Protein AF-A0A1F8SHV2-F1 (afdb_monomer)

Mean predicted aligned error: 15.54 Å

Secondary structure (DSSP, 8-state):
-----------------------------------------------------PPPPPPPPPPPPPPPPPPPPPPPPTT---EEEB-TT---EEEEEEETT--EEEEEE-B-BSS-SS-TT-EEEEESSSSEEEEEEEE-SS-EEEEEEEEEETTEEEEEEE---PPTT-----EEEEEEEEESS---GGGEEEEEE-TT-

Nearest PDB structures (foldseek):
  6gvl-assembly1_A  TM=2.914E-01  e=2.564E+00  Homo sapiens
  3qny-assembly1_B  TM=2.782E-01  e=4.018E+00  Homo sapiens
  7k75-assembly3_I  TM=3.165E-01  e=9.326E+00  Homo sapiens

pLDDT: mean 79.74, std 19.87, range [40.06, 98.62]

Sequence (201 aa):
MDTEPNRLAPLLRDYPMHTTRTPARAGRLVVAALALVAFVAACSAADAGGPTASPAPSAPPVATPVPSPIATPSPSIPGLPDVELDVADGHDVVVVISDRNDLLTGARSGEGKDGMSVRWGDAIIRNLDANTIEVTWAGYPQDETVGLVVVPTSGGVLLRFGQSMPYPNTDAMGADRVLVLTFAEAVAADEVVAEFTTADD

Structure (mmCIF, N/CA/C/O backbone):
data_AF-A0A1F8SHV2-F1
#
_entry.id   AF-A0A1F8SHV2-F1
#
loop_
_atom_site.group_PDB
_atom_site.id
_atom_site.type_symbol
_atom_site.label_atom_id
_atom_site.label_alt_id
_atom_site.label_comp_id
_atom_site.label_asym_id
_atom_site.label_entity_id
_atom_site.label_seq_id
_atom_site.pdbx_PDB_ins_code
_atom_site.Cartn_x
_atom_site.Cartn_y
_atom_site.Cartn_z
_atom_site.occupancy
_atom_site.B_iso_or_equiv
_atom_site.auth_seq_id
_atom_site.auth_comp_id
_atom_site.auth_asym_id
_atom_s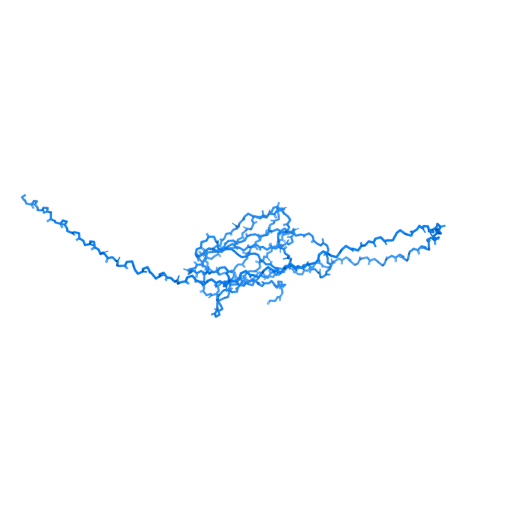ite.auth_atom_id
_atom_site.pdbx_PDB_model_num
ATOM 1 N N . MET A 1 1 ? -2.937 20.612 64.933 1.00 47.78 1 MET A N 1
ATOM 2 C CA . MET A 1 1 ? -3.718 19.591 65.648 1.00 47.78 1 MET A CA 1
ATOM 3 C C . MET A 1 1 ? -4.372 18.728 64.595 1.00 47.78 1 MET A C 1
ATOM 5 O O . MET A 1 1 ? -4.972 19.272 63.679 1.00 47.78 1 MET A O 1
ATOM 9 N N . ASP A 1 2 ? -4.113 17.432 64.731 1.00 53.00 2 ASP A N 1
ATOM 10 C CA . ASP A 1 2 ? -4.807 16.286 64.141 1.00 53.00 2 ASP A CA 1
ATOM 11 C C . ASP A 1 2 ? -4.558 15.960 62.663 1.00 53.00 2 ASP A C 1
ATOM 13 O O . ASP A 1 2 ? -5.398 16.056 61.777 1.00 53.00 2 ASP A O 1
ATOM 17 N N . THR A 1 3 ? -3.329 15.484 62.453 1.00 61.34 3 THR A N 1
ATOM 18 C CA . THR A 1 3 ? -3.031 14.238 61.733 1.00 61.34 3 THR A CA 1
ATOM 19 C C . THR A 1 3 ? -4.034 13.122 62.041 1.00 61.34 3 THR A C 1
ATOM 21 O O . THR A 1 3 ? -4.087 12.662 63.180 1.00 61.34 3 THR A O 1
ATOM 24 N N . GLU A 1 4 ? -4.687 12.580 61.012 1.00 57.69 4 GLU A N 1
ATOM 25 C CA . GLU A 1 4 ? -5.168 11.197 61.035 1.00 57.69 4 GLU A CA 1
ATOM 26 C C . GLU A 1 4 ? -4.702 10.463 59.760 1.00 57.69 4 GLU A C 1
ATOM 28 O O . GLU A 1 4 ? -5.036 10.878 58.647 1.00 57.69 4 GLU A O 1
ATOM 33 N N . PRO A 1 5 ? -3.862 9.419 59.892 1.00 68.06 5 PRO A N 1
ATOM 34 C CA . PRO A 1 5 ? -3.482 8.526 58.809 1.00 68.06 5 PRO A CA 1
ATOM 35 C C . PRO A 1 5 ? -4.409 7.300 58.770 1.00 68.06 5 PRO A C 1
ATOM 37 O O . PRO A 1 5 ? -5.148 7.038 59.712 1.00 68.06 5 PRO A O 1
ATOM 40 N N . ASN A 1 6 ? -4.199 6.454 57.755 1.00 56.03 6 ASN A N 1
ATOM 41 C CA . ASN A 1 6 ? -4.467 5.011 57.790 1.00 56.03 6 ASN A CA 1
ATOM 42 C C . ASN A 1 6 ? -5.879 4.556 57.362 1.00 56.03 6 ASN A C 1
ATOM 44 O O . ASN A 1 6 ? -6.839 4.624 58.120 1.00 56.03 6 ASN A O 1
ATOM 48 N N . ARG A 1 7 ? -5.958 3.913 56.191 1.00 60.56 7 ARG A N 1
ATOM 49 C CA . ARG A 1 7 ? -6.179 2.455 56.118 1.00 60.56 7 ARG A CA 1
ATOM 50 C C . ARG A 1 7 ? -6.029 1.952 54.685 1.00 60.56 7 ARG A C 1
ATOM 52 O O . ARG A 1 7 ? -6.906 2.105 53.843 1.00 60.56 7 ARG A O 1
ATOM 59 N N . LEU A 1 8 ? -4.898 1.294 54.457 1.00 60.09 8 LEU A N 1
ATOM 60 C CA . LEU A 1 8 ? -4.766 0.253 53.449 1.00 60.09 8 LEU A CA 1
ATOM 61 C C . LEU A 1 8 ? -5.716 -0.897 53.813 1.00 60.09 8 LEU A C 1
ATOM 63 O O . LEU A 1 8 ? -5.695 -1.374 54.948 1.00 60.09 8 LEU A O 1
ATOM 67 N N . ALA A 1 9 ? -6.490 -1.379 52.844 1.00 57.28 9 ALA A N 1
ATOM 68 C CA . ALA A 1 9 ? -6.973 -2.753 52.844 1.00 57.28 9 ALA A CA 1
ATOM 69 C C . ALA A 1 9 ? -7.005 -3.289 51.399 1.00 57.28 9 ALA A C 1
ATOM 71 O O . ALA A 1 9 ? -7.431 -2.568 50.494 1.00 57.28 9 ALA A O 1
ATOM 72 N N . PRO A 1 10 ? -6.521 -4.523 51.175 1.00 59.66 10 PRO A N 1
ATOM 73 C CA . PRO A 1 10 ? -6.299 -5.101 49.860 1.00 59.66 10 PRO A CA 1
ATOM 74 C C . PRO A 1 10 ? -7.565 -5.801 49.361 1.00 59.66 10 PRO A C 1
ATOM 76 O O . PRO A 1 10 ? -8.228 -6.509 50.114 1.00 59.66 10 PRO A O 1
ATOM 79 N N . LEU A 1 11 ? -7.863 -5.677 48.072 1.00 59.62 11 LEU A N 1
ATOM 80 C CA . LEU A 1 11 ? -8.751 -6.616 47.393 1.00 59.62 11 LEU A CA 1
ATOM 81 C C . LEU A 1 11 ? -7.977 -7.248 46.242 1.00 59.62 11 LEU A C 1
ATOM 83 O O . LEU A 1 11 ? -8.063 -6.827 45.090 1.00 59.62 11 LEU A O 1
ATOM 87 N N . LEU A 1 12 ? -7.200 -8.274 46.607 1.00 50.34 12 LEU A N 1
ATOM 88 C CA . LEU A 1 12 ? -6.881 -9.377 45.711 1.00 50.34 12 LEU A CA 1
ATOM 89 C C . LEU A 1 12 ? -8.209 -9.889 45.141 1.00 50.34 12 LEU A C 1
ATOM 91 O O . LEU A 1 12 ? -9.006 -10.503 45.849 1.00 50.34 12 LEU A O 1
ATOM 95 N N . ARG A 1 13 ? -8.461 -9.609 43.864 1.00 59.72 13 ARG A N 1
ATOM 96 C CA . ARG A 1 13 ? -9.404 -10.400 43.082 1.00 59.72 13 ARG A CA 1
ATOM 97 C C . ARG A 1 13 ? -8.643 -11.610 42.568 1.00 59.72 13 ARG A C 1
ATOM 99 O O . ARG A 1 13 ? -7.885 -11.504 41.608 1.00 59.72 13 ARG A O 1
ATOM 106 N N . ASP A 1 14 ? -8.861 -12.737 43.231 1.00 52.19 14 ASP A N 1
ATOM 107 C CA . ASP A 1 14 ? -8.624 -14.056 42.664 1.00 52.19 14 ASP A CA 1
ATOM 108 C C . ASP A 1 14 ? -9.475 -14.185 41.395 1.00 52.19 14 ASP A C 1
ATOM 110 O O . ASP A 1 14 ? -10.693 -14.363 41.454 1.00 52.19 14 ASP A O 1
ATOM 114 N N . TYR A 1 15 ? -8.842 -14.049 40.231 1.00 60.06 15 TYR A N 1
ATOM 115 C CA . TYR A 1 15 ? -9.451 -14.464 38.977 1.00 60.06 15 TYR A CA 1
ATOM 116 C C . TYR A 1 15 ? -9.229 -15.972 38.824 1.00 60.06 15 TYR A C 1
ATOM 118 O O . TYR A 1 15 ? -8.076 -16.410 38.770 1.00 60.06 15 TYR A O 1
ATOM 126 N N . PRO A 1 16 ? -10.293 -16.792 38.745 1.00 65.38 16 PRO A N 1
ATOM 127 C CA . PRO A 1 16 ? -10.142 -18.192 38.398 1.00 65.38 16 PRO A CA 1
ATOM 128 C C . PRO A 1 16 ? -9.563 -18.292 36.984 1.00 65.38 16 PRO A C 1
ATOM 130 O O . PRO A 1 16 ? -10.190 -17.910 35.997 1.00 65.38 16 PRO A O 1
ATOM 133 N N . MET A 1 17 ? -8.348 -18.832 36.897 1.00 55.69 17 MET A N 1
ATOM 134 C CA . MET A 1 17 ? -7.757 -19.342 35.665 1.00 55.69 17 MET A CA 1
ATOM 135 C C . MET A 1 17 ? -8.643 -20.475 35.136 1.00 55.69 17 MET A C 1
ATOM 137 O O . MET A 1 17 ? -8.451 -21.645 35.478 1.00 55.69 17 MET A O 1
ATOM 141 N N . HIS A 1 18 ? -9.611 -20.147 34.281 1.00 52.78 18 HIS A N 1
ATOM 142 C CA . HIS A 1 18 ? -10.239 -21.133 33.410 1.00 52.78 18 HIS A CA 1
ATOM 143 C C . HIS A 1 18 ? -9.190 -21.604 32.404 1.00 52.78 18 HIS A C 1
ATOM 145 O O . HIS A 1 18 ? -9.038 -21.078 31.307 1.00 52.78 18 HIS A O 1
ATOM 151 N N . THR A 1 19 ? -8.422 -22.607 32.823 1.00 51.91 19 THR A N 1
ATOM 152 C CA . THR A 1 19 ? -7.529 -23.350 31.943 1.00 51.91 19 THR A CA 1
ATOM 153 C C . THR A 1 19 ? -8.400 -24.280 31.111 1.00 51.91 19 THR A C 1
ATOM 155 O O . THR A 1 19 ? -8.608 -25.443 31.463 1.00 51.91 19 THR A O 1
ATOM 158 N N . THR A 1 20 ? -8.945 -23.773 30.010 1.00 57.84 20 THR A N 1
ATOM 159 C CA . THR A 1 20 ? -9.590 -24.620 29.009 1.00 57.84 20 THR A CA 1
ATOM 160 C C . THR A 1 20 ? -8.484 -25.363 28.266 1.00 57.84 20 THR A C 1
ATOM 162 O O . THR A 1 20 ? -7.961 -24.907 27.253 1.00 57.84 20 THR A O 1
ATOM 165 N N . ARG A 1 21 ? -8.058 -26.505 28.821 1.00 52.88 21 ARG A N 1
ATOM 166 C CA . ARG A 1 21 ? -7.215 -27.470 28.111 1.00 52.88 21 ARG A CA 1
ATOM 167 C C . ARG A 1 21 ? -8.052 -28.081 26.996 1.00 52.88 21 ARG A C 1
ATOM 169 O O . ARG A 1 21 ? -8.823 -29.010 27.229 1.00 52.88 21 ARG A O 1
ATOM 176 N N . THR A 1 22 ? -7.903 -27.551 25.791 1.00 60.72 22 THR A N 1
ATOM 177 C CA . THR A 1 22 ? -8.448 -28.168 24.585 1.00 60.72 22 THR A CA 1
ATOM 178 C C . THR A 1 22 ? -7.722 -29.500 24.347 1.00 60.72 22 THR A C 1
ATOM 180 O O . THR A 1 22 ? -6.489 -29.530 24.357 1.00 60.72 22 THR A O 1
ATOM 183 N N . PRO A 1 23 ? -8.447 -30.621 24.179 1.00 59.53 23 PRO A N 1
ATOM 184 C CA . PRO A 1 23 ? -7.842 -31.932 24.007 1.00 59.53 23 PRO A CA 1
ATOM 185 C C . PRO A 1 23 ? -7.069 -32.034 22.689 1.00 59.53 23 PRO A C 1
ATOM 187 O O . PRO A 1 23 ? -7.537 -31.626 21.626 1.00 59.53 23 PRO A O 1
ATOM 190 N N . ALA A 1 24 ? -5.889 -32.643 22.793 1.00 51.88 24 ALA A N 1
ATOM 191 C CA . ALA A 1 24 ? -5.019 -33.031 21.699 1.00 51.88 24 ALA A CA 1
ATOM 192 C C . ALA A 1 24 ? -5.789 -33.814 20.623 1.00 51.88 24 ALA A C 1
ATOM 194 O O . ALA A 1 24 ? -6.222 -34.947 20.843 1.00 51.88 24 ALA A O 1
ATOM 195 N N . ARG A 1 25 ? -5.913 -33.235 19.425 1.00 52.69 25 ARG A N 1
ATOM 196 C CA . ARG A 1 25 ? -6.232 -34.010 18.225 1.00 52.69 25 ARG A CA 1
ATOM 197 C C . ARG A 1 25 ? -4.956 -34.676 17.731 1.00 52.69 25 ARG A C 1
ATOM 199 O O . ARG A 1 25 ? -4.159 -34.090 17.009 1.00 52.69 25 ARG A O 1
ATOM 206 N N . ALA A 1 26 ? -4.801 -35.933 18.132 1.00 54.62 26 ALA A N 1
ATOM 207 C CA . ALA A 1 26 ? -3.982 -36.909 17.436 1.00 54.62 26 ALA A CA 1
ATOM 208 C C . ALA A 1 26 ? -4.481 -37.029 15.983 1.00 54.62 26 ALA A C 1
ATOM 210 O O . ALA A 1 26 ? -5.512 -37.642 15.710 1.00 54.62 26 ALA A O 1
ATOM 211 N N . GLY A 1 27 ? -3.766 -36.394 15.055 1.00 40.06 27 GLY A N 1
ATOM 212 C CA . GLY A 1 27 ? -4.082 -36.360 13.630 1.00 40.06 27 GLY A CA 1
ATOM 213 C C . GLY A 1 27 ? -2.920 -36.888 12.801 1.00 40.06 27 GLY A C 1
ATOM 214 O O . GLY A 1 27 ? -2.143 -36.112 12.273 1.00 40.06 27 GLY A O 1
ATOM 215 N N . ARG A 1 28 ? -2.810 -38.219 12.760 1.00 49.44 28 ARG A N 1
ATOM 216 C CA . ARG A 1 28 ? -2.223 -39.068 11.706 1.00 49.44 28 ARG A CA 1
ATOM 217 C C . ARG A 1 28 ? -1.068 -38.487 10.867 1.00 49.44 28 ARG A C 1
ATOM 219 O O . ARG A 1 28 ? -1.274 -37.751 9.911 1.00 49.44 28 ARG A O 1
ATOM 226 N N . LEU A 1 29 ? 0.123 -39.027 11.140 1.00 45.41 29 LEU A N 1
ATOM 227 C CA . LEU A 1 29 ? 1.179 -39.291 10.161 1.00 45.41 29 LEU A CA 1
ATOM 228 C C . LEU A 1 29 ? 0.582 -39.795 8.835 1.00 45.41 29 LEU A C 1
ATOM 230 O O . LEU A 1 29 ? 0.008 -40.884 8.789 1.00 45.41 29 LEU A O 1
ATOM 234 N N . VAL A 1 30 ? 0.778 -39.038 7.758 1.00 42.50 30 VAL A N 1
ATOM 235 C CA . VAL A 1 30 ? 0.748 -39.565 6.391 1.00 42.50 30 VAL A CA 1
ATOM 236 C C . VAL A 1 30 ? 2.165 -39.437 5.851 1.00 42.50 30 VAL A C 1
ATOM 238 O O . VAL A 1 30 ? 2.593 -38.386 5.390 1.00 42.50 30 VAL A O 1
ATOM 241 N N . VAL A 1 31 ? 2.913 -40.532 5.976 1.00 45.88 31 VAL A N 1
ATOM 242 C CA . VAL A 1 31 ? 4.157 -40.760 5.242 1.00 45.88 31 VAL A CA 1
ATOM 243 C C . VAL A 1 31 ? 3.750 -41.079 3.806 1.00 45.88 31 VAL A C 1
ATOM 245 O O . VAL A 1 31 ? 3.330 -42.197 3.521 1.00 45.88 31 VAL A O 1
ATOM 248 N N . ALA A 1 32 ? 3.833 -40.104 2.906 1.00 44.94 32 ALA A N 1
ATOM 249 C CA . ALA A 1 32 ? 3.736 -40.353 1.473 1.00 44.94 32 ALA A CA 1
ATOM 250 C C . ALA A 1 32 ? 5.152 -40.365 0.891 1.00 44.94 32 ALA A C 1
ATOM 252 O O . ALA A 1 32 ? 5.701 -39.342 0.491 1.00 44.94 32 ALA A O 1
ATOM 253 N N . ALA A 1 33 ? 5.756 -41.552 0.900 1.00 48.47 33 ALA A N 1
ATOM 254 C CA . ALA A 1 33 ? 6.923 -41.860 0.094 1.00 48.47 33 ALA A CA 1
ATOM 255 C C . ALA A 1 33 ? 6.487 -41.913 -1.378 1.00 48.47 33 ALA A C 1
ATOM 257 O O . ALA A 1 33 ? 5.700 -42.787 -1.743 1.00 48.47 33 ALA A O 1
ATOM 258 N N . LEU A 1 34 ? 6.991 -41.010 -2.224 1.00 41.62 34 LEU A N 1
ATOM 259 C CA . LEU A 1 34 ? 6.834 -41.129 -3.673 1.00 41.62 34 LEU A CA 1
ATOM 260 C C . LEU A 1 34 ? 8.200 -41.114 -4.371 1.00 41.62 34 LEU A C 1
ATOM 262 O O . LEU A 1 34 ? 8.855 -40.089 -4.511 1.00 41.62 34 LEU A O 1
ATOM 266 N N . ALA A 1 35 ? 8.599 -42.334 -4.726 1.00 46.91 35 ALA A N 1
ATOM 267 C CA . ALA A 1 35 ? 9.432 -42.784 -5.836 1.00 46.91 35 ALA A CA 1
ATOM 268 C C . ALA A 1 35 ? 10.387 -41.781 -6.518 1.00 46.91 35 ALA A C 1
ATOM 270 O O . ALA A 1 35 ? 10.023 -41.013 -7.405 1.00 46.91 35 ALA A O 1
ATOM 271 N N . LEU A 1 36 ? 11.664 -41.973 -6.195 1.00 44.78 36 LEU A N 1
ATOM 272 C CA . LEU A 1 36 ? 12.835 -41.709 -7.023 1.00 44.78 36 LEU A CA 1
ATOM 273 C C . LEU A 1 36 ? 12.703 -42.442 -8.378 1.00 44.78 36 LEU A C 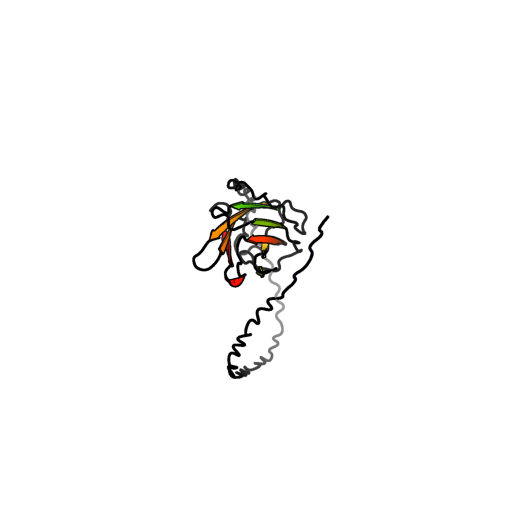1
ATOM 275 O O . LEU A 1 36 ? 12.829 -43.666 -8.427 1.00 44.78 36 LEU A O 1
ATOM 279 N N . VAL A 1 37 ? 12.476 -41.722 -9.479 1.00 50.25 37 VAL A N 1
ATOM 280 C CA . VAL A 1 37 ? 12.636 -42.271 -10.837 1.00 50.25 37 VAL A CA 1
ATOM 281 C C . VAL A 1 37 ? 13.984 -41.812 -11.379 1.00 50.25 37 VAL A C 1
ATOM 283 O O . VAL A 1 37 ? 14.157 -40.675 -11.806 1.00 50.25 37 VAL A O 1
ATOM 286 N N . ALA A 1 38 ? 14.951 -42.726 -11.330 1.00 51.25 38 ALA A N 1
ATOM 287 C CA . ALA A 1 38 ? 16.207 -42.626 -12.051 1.00 51.25 38 ALA A CA 1
ATOM 288 C C . ALA A 1 38 ? 15.940 -42.852 -13.546 1.00 51.25 38 ALA A C 1
ATOM 290 O O . ALA A 1 38 ? 15.579 -43.961 -13.942 1.00 51.25 38 ALA A O 1
ATOM 291 N N . PHE A 1 39 ? 16.122 -41.821 -14.376 1.00 49.31 39 PHE A N 1
ATOM 292 C CA . PHE A 1 39 ? 16.180 -41.995 -15.826 1.00 49.31 39 PHE A CA 1
ATOM 293 C C . PHE A 1 39 ? 17.638 -41.974 -16.282 1.00 49.31 39 PHE A C 1
ATOM 295 O O . PHE A 1 39 ? 18.360 -40.989 -16.139 1.00 49.31 39 PHE A O 1
ATOM 302 N N . VAL A 1 40 ? 18.060 -43.137 -16.765 1.00 51.22 40 VAL A N 1
ATOM 303 C CA . VAL A 1 40 ? 19.398 -43.485 -17.231 1.00 51.22 40 VAL A CA 1
ATOM 304 C C . VAL A 1 40 ? 19.528 -43.155 -18.722 1.00 51.22 40 VAL A C 1
ATOM 306 O O . VAL A 1 40 ? 18.674 -43.534 -19.512 1.00 51.22 40 VAL A O 1
ATOM 309 N N . ALA A 1 41 ? 20.632 -42.476 -19.047 1.00 51.50 41 ALA A N 1
ATOM 310 C CA . ALA A 1 41 ? 21.464 -42.513 -20.259 1.00 51.50 41 ALA A CA 1
ATOM 311 C C . ALA A 1 41 ? 20.841 -42.604 -21.671 1.00 51.50 41 ALA A C 1
ATOM 313 O O . ALA A 1 41 ? 20.218 -43.595 -22.032 1.00 51.50 41 ALA A O 1
ATOM 314 N N . ALA A 1 42 ? 21.283 -41.692 -22.547 1.00 49.72 42 ALA A N 1
ATOM 315 C CA . ALA A 1 42 ? 21.798 -42.055 -23.872 1.00 49.72 42 ALA A CA 1
ATOM 316 C C . ALA A 1 42 ? 22.733 -40.958 -24.414 1.00 49.72 42 ALA A C 1
ATOM 318 O O . ALA A 1 42 ? 22.301 -39.866 -24.775 1.00 49.72 42 ALA A O 1
ATOM 319 N N . CYS A 1 43 ? 24.028 -41.268 -24.490 1.00 48.69 43 CYS A N 1
ATOM 320 C CA . CYS A 1 43 ? 24.968 -40.574 -25.362 1.00 48.69 43 CYS A CA 1
ATOM 321 C C . CYS A 1 43 ? 24.567 -40.809 -26.824 1.00 48.69 43 CYS A C 1
ATOM 323 O O . CYS A 1 43 ? 24.369 -41.953 -27.225 1.00 48.69 43 CYS A O 1
ATOM 325 N N . SER A 1 44 ? 24.523 -39.747 -27.625 1.00 53.62 44 SER A N 1
ATOM 326 C CA . SER A 1 44 ? 24.631 -39.833 -29.084 1.00 53.62 44 SER A CA 1
ATOM 327 C C . SER A 1 44 ? 25.687 -38.833 -29.528 1.00 53.62 44 SER A C 1
ATOM 329 O O . SER A 1 44 ? 25.596 -37.645 -29.228 1.00 53.62 44 SER A O 1
AT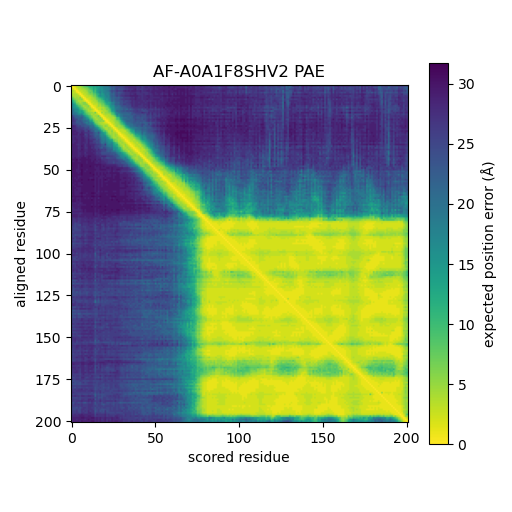OM 331 N N . ALA A 1 45 ? 26.725 -39.356 -30.166 1.00 53.91 45 ALA A N 1
ATOM 332 C CA . ALA A 1 45 ? 27.830 -38.612 -30.735 1.00 53.91 45 ALA A CA 1
ATOM 333 C C . ALA A 1 45 ? 27.479 -38.068 -32.128 1.00 53.91 45 ALA A C 1
ATOM 335 O O . ALA A 1 45 ? 26.721 -38.698 -32.856 1.00 53.91 45 ALA A O 1
ATOM 336 N N . ALA A 1 46 ? 28.157 -36.968 -32.468 1.00 51.81 46 ALA A N 1
ATOM 337 C CA . ALA A 1 46 ? 28.533 -36.498 -33.803 1.00 51.81 46 ALA A CA 1
ATOM 338 C C . ALA A 1 46 ? 27.423 -36.147 -34.812 1.00 51.81 46 ALA A C 1
ATOM 340 O O . ALA A 1 46 ? 26.772 -37.021 -35.366 1.00 51.81 46 ALA A O 1
ATOM 341 N N . ASP A 1 47 ? 27.388 -34.870 -35.207 1.00 46.47 47 ASP A N 1
ATOM 342 C CA . ASP A 1 47 ? 27.567 -34.547 -36.625 1.00 46.47 47 ASP A CA 1
ATOM 343 C C . ASP A 1 47 ? 28.219 -33.165 -36.798 1.00 46.47 47 ASP A C 1
ATOM 345 O O . ASP A 1 47 ? 27.796 -32.166 -36.213 1.00 46.47 47 ASP A O 1
ATOM 349 N N . ALA A 1 48 ? 29.309 -33.131 -37.564 1.00 54.91 48 ALA A N 1
ATOM 350 C CA . ALA A 1 48 ? 30.096 -31.944 -37.875 1.00 54.91 48 ALA A CA 1
ATOM 351 C C . ALA A 1 48 ? 29.674 -31.429 -39.256 1.00 54.91 48 ALA A C 1
ATOM 353 O O . ALA A 1 48 ? 30.357 -31.644 -40.254 1.00 54.91 48 ALA A O 1
ATOM 354 N N . GLY A 1 49 ? 28.527 -30.756 -39.311 1.00 51.34 49 GLY A N 1
ATOM 355 C CA . GLY A 1 49 ? 28.040 -30.058 -40.498 1.00 51.34 49 GLY A CA 1
ATOM 356 C C . GLY A 1 49 ? 27.791 -28.598 -40.156 1.00 51.34 49 GLY A C 1
ATOM 357 O O . GLY A 1 49 ? 26.719 -28.259 -39.670 1.00 51.34 49 GLY A O 1
ATOM 358 N N . GLY A 1 50 ? 28.793 -27.740 -40.355 1.00 60.25 50 GLY A N 1
ATOM 359 C CA . GLY A 1 50 ? 28.670 -26.305 -40.105 1.00 60.25 50 GLY A CA 1
ATOM 360 C C . GLY A 1 50 ? 27.691 -25.659 -41.092 1.00 60.25 50 GLY A C 1
ATOM 361 O O . GLY A 1 50 ? 27.991 -25.639 -42.288 1.00 60.25 50 GLY A O 1
ATOM 362 N N . PRO A 1 51 ? 26.543 -25.116 -40.644 1.00 62.34 51 PRO A N 1
ATOM 363 C CA . PRO A 1 51 ? 25.668 -24.358 -41.522 1.00 62.34 51 PRO A CA 1
ATOM 364 C C . PRO A 1 51 ? 26.346 -23.032 -41.876 1.00 62.34 51 PRO A C 1
ATOM 366 O O . PRO A 1 51 ? 26.753 -22.264 -41.004 1.00 62.34 51 PRO A O 1
ATOM 369 N N . THR A 1 52 ? 26.476 -22.751 -43.171 1.00 59.81 52 THR A N 1
ATOM 370 C CA . THR A 1 52 ? 26.834 -21.418 -43.659 1.00 59.81 52 THR A CA 1
ATOM 371 C C . THR A 1 52 ? 25.719 -20.467 -43.231 1.00 59.81 52 THR A C 1
ATOM 373 O O . THR A 1 52 ? 24.605 -20.545 -43.746 1.00 59.81 52 THR A O 1
ATOM 376 N N . ALA A 1 53 ? 25.991 -19.631 -42.227 1.00 57.25 53 ALA A N 1
ATOM 377 C CA . ALA A 1 53 ? 25.019 -18.696 -41.684 1.00 57.25 53 ALA A CA 1
ATOM 378 C C . ALA A 1 53 ? 24.573 -17.726 -42.787 1.00 57.25 53 ALA A C 1
ATOM 380 O O . ALA A 1 53 ? 25.335 -16.864 -43.225 1.00 57.25 53 ALA A O 1
ATOM 381 N N . SER A 1 54 ? 23.332 -17.887 -43.248 1.00 72.88 54 SER A N 1
ATOM 382 C CA . SER A 1 54 ? 22.642 -16.853 -44.012 1.00 72.88 54 SER A CA 1
ATOM 383 C C . SER A 1 54 ? 22.582 -15.595 -43.139 1.00 72.88 54 SER A C 1
ATOM 385 O O . SER A 1 54 ? 22.245 -15.722 -41.957 1.00 72.88 54 SER A O 1
ATOM 387 N N . PRO A 1 55 ? 22.902 -14.397 -43.662 1.00 70.69 55 PRO A N 1
ATOM 388 C CA . PRO A 1 55 ? 22.827 -13.170 -42.881 1.00 70.69 55 PRO A CA 1
ATOM 389 C C . PRO A 1 55 ? 21.416 -13.028 -42.305 1.00 70.69 55 PRO A C 1
ATOM 391 O O . PRO A 1 55 ? 20.425 -13.094 -43.036 1.00 70.69 55 PRO A O 1
ATOM 394 N N . ALA A 1 56 ? 21.340 -12.900 -40.980 1.00 77.25 56 ALA A N 1
ATOM 395 C CA . ALA A 1 56 ? 20.084 -12.680 -40.286 1.00 77.25 56 ALA A CA 1
ATOM 396 C C . ALA A 1 56 ? 19.465 -11.360 -40.785 1.00 77.25 56 ALA A C 1
ATOM 398 O O . ALA A 1 56 ? 20.197 -10.376 -40.942 1.00 77.25 56 ALA A O 1
ATOM 399 N N . PRO A 1 57 ? 18.147 -11.317 -41.055 1.00 78.25 57 PRO A N 1
ATOM 400 C CA . PRO A 1 57 ? 17.455 -10.081 -41.394 1.00 78.25 57 PRO A CA 1
ATOM 401 C C . PRO A 1 57 ? 17.764 -9.002 -40.356 1.00 78.25 57 PRO A C 1
ATOM 403 O O . PRO A 1 57 ? 17.703 -9.259 -39.154 1.00 78.25 57 PRO A O 1
ATOM 406 N N . SER A 1 58 ? 18.116 -7.804 -40.826 1.00 80.44 58 SER A N 1
ATOM 407 C CA . SER A 1 58 ? 18.342 -6.650 -39.958 1.00 80.44 58 SER A CA 1
ATOM 408 C C . SER A 1 58 ? 17.079 -6.410 -39.132 1.00 80.44 58 SER A C 1
ATOM 410 O O . SER A 1 58 ? 15.994 -6.247 -39.694 1.00 80.44 58 SER A O 1
ATOM 412 N N . ALA A 1 59 ? 17.214 -6.475 -37.805 1.00 77.81 59 ALA A N 1
ATOM 413 C CA . ALA A 1 59 ? 16.097 -6.257 -36.903 1.00 77.81 59 ALA A CA 1
ATOM 414 C C . ALA A 1 59 ? 15.517 -4.852 -37.148 1.00 77.81 59 ALA A C 1
ATOM 416 O O . ALA A 1 59 ? 16.286 -3.900 -37.319 1.00 77.81 59 ALA A O 1
ATOM 417 N N . PRO A 1 60 ? 14.182 -4.706 -37.194 1.00 83.69 60 PRO A N 1
ATOM 418 C CA . PRO A 1 60 ? 13.561 -3.398 -37.312 1.00 83.69 60 PRO A CA 1
ATOM 419 C C . PRO A 1 60 ? 14.002 -2.499 -36.145 1.00 83.69 60 PRO A C 1
ATOM 421 O O . PRO A 1 60 ? 14.273 -3.004 -35.052 1.00 83.69 60 PRO A O 1
ATOM 424 N N . PRO A 1 61 ? 14.092 -1.175 -36.364 1.00 81.94 61 PRO A N 1
ATOM 425 C CA . PRO A 1 61 ? 14.499 -0.240 -35.326 1.00 81.94 61 PRO A CA 1
ATOM 426 C C . PRO A 1 61 ? 13.589 -0.388 -34.107 1.00 81.94 61 PRO A C 1
ATOM 428 O O . PRO A 1 61 ? 12.363 -0.343 -34.223 1.00 81.94 61 PRO A O 1
ATOM 431 N N . VAL A 1 62 ? 14.209 -0.582 -32.942 1.00 81.94 62 VAL A N 1
ATOM 432 C CA . VAL A 1 62 ? 13.513 -0.605 -31.656 1.00 81.94 62 VAL A CA 1
ATOM 433 C C . VAL A 1 62 ? 12.865 0.762 -31.471 1.00 81.94 62 VAL A C 1
ATOM 435 O O . VAL A 1 62 ? 13.549 1.787 -31.513 1.00 81.94 62 VAL A O 1
ATOM 438 N N . ALA A 1 63 ? 11.540 0.782 -31.329 1.00 78.38 63 ALA A N 1
ATOM 439 C CA . ALA A 1 63 ? 10.818 2.013 -31.061 1.00 78.38 63 ALA A CA 1
ATOM 440 C C . ALA A 1 63 ? 11.316 2.601 -29.738 1.00 78.38 63 ALA A C 1
ATOM 442 O O . ALA A 1 63 ? 11.398 1.900 -28.730 1.00 78.38 63 ALA A O 1
ATOM 443 N N . THR A 1 64 ? 11.664 3.885 -29.752 1.00 77.50 64 THR A N 1
ATOM 444 C CA . THR A 1 64 ? 11.999 4.616 -28.531 1.00 77.50 64 THR A CA 1
ATOM 445 C C . THR A 1 64 ? 10.778 4.570 -27.608 1.00 77.50 64 THR A C 1
ATOM 447 O O . THR A 1 64 ? 9.689 4.930 -28.066 1.00 77.50 64 THR A O 1
ATOM 450 N N .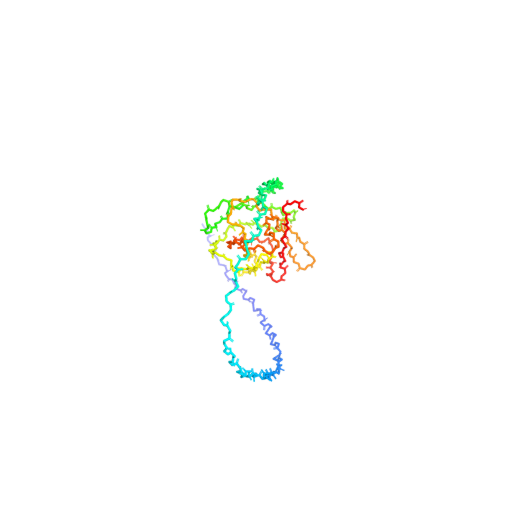 PRO A 1 65 ? 10.910 4.098 -26.354 1.00 59.50 65 PRO A N 1
ATOM 451 C CA . PRO A 1 65 ? 9.778 4.037 -25.445 1.00 59.50 65 PRO A CA 1
ATOM 452 C C . PRO A 1 65 ? 9.236 5.450 -25.236 1.00 59.50 65 PRO A C 1
ATOM 454 O O . PRO A 1 65 ? 9.984 6.387 -24.952 1.00 59.50 65 PRO A O 1
ATOM 457 N N . VAL A 1 66 ? 7.929 5.605 -25.427 1.00 79.69 66 VAL A N 1
ATOM 458 C CA . VAL A 1 66 ? 7.225 6.828 -25.047 1.00 79.69 66 VAL A CA 1
ATOM 459 C C . VAL A 1 66 ? 7.175 6.838 -23.517 1.00 79.69 66 VAL A C 1
ATOM 461 O O . VAL A 1 66 ? 6.769 5.824 -22.947 1.00 79.69 66 VAL A O 1
ATOM 464 N N . PRO A 1 67 ? 7.604 7.918 -22.840 1.00 55.69 67 PRO A N 1
ATOM 465 C CA . PRO A 1 67 ? 7.490 8.002 -21.391 1.00 55.69 67 PRO A CA 1
ATOM 466 C C . PRO A 1 67 ? 6.018 7.871 -20.995 1.00 55.69 67 PRO A C 1
ATOM 468 O O . PRO A 1 67 ? 5.164 8.584 -21.531 1.00 55.69 67 PRO A O 1
ATOM 471 N N . SER A 1 68 ? 5.724 6.941 -20.086 1.00 68.75 68 SER A N 1
ATOM 472 C CA . SER A 1 68 ? 4.392 6.820 -19.500 1.00 68.75 68 SER A CA 1
ATOM 473 C C . SER A 1 68 ? 4.030 8.117 -18.771 1.00 68.75 68 SER A C 1
ATOM 475 O O . SER A 1 68 ? 4.914 8.762 -18.197 1.00 68.75 68 SER A O 1
ATOM 477 N N . PRO A 1 69 ? 2.755 8.539 -18.807 1.00 49.72 69 PRO A N 1
ATOM 478 C CA . PRO A 1 69 ? 2.313 9.699 -18.049 1.00 49.72 69 PRO A CA 1
ATOM 479 C C . PRO A 1 69 ? 2.603 9.487 -16.557 1.00 49.72 69 PRO A C 1
ATOM 481 O O . PRO A 1 69 ? 2.345 8.420 -16.009 1.00 49.72 69 PRO A O 1
ATOM 484 N N . ILE A 1 70 ? 3.152 10.512 -15.906 1.00 57.75 70 ILE A N 1
ATOM 485 C CA . ILE A 1 70 ? 3.304 10.535 -14.449 1.00 57.75 70 ILE A CA 1
ATOM 486 C C . ILE A 1 70 ? 1.896 10.680 -13.866 1.00 57.75 70 ILE A C 1
ATOM 488 O O . ILE A 1 70 ? 1.210 11.666 -14.154 1.00 57.75 70 ILE A O 1
ATOM 492 N N . ALA A 1 71 ? 1.457 9.695 -13.080 1.00 43.72 71 ALA A N 1
ATOM 493 C CA . ALA A 1 71 ? 0.161 9.745 -12.417 1.00 43.72 71 ALA A CA 1
ATOM 494 C C . ALA A 1 71 ? 0.081 10.982 -11.513 1.00 43.72 71 ALA A C 1
ATOM 496 O O . ALA A 1 71 ? 1.015 11.314 -10.782 1.00 43.72 71 ALA A O 1
ATOM 497 N N . THR A 1 72 ? -1.045 11.692 -11.578 1.00 48.22 72 THR A N 1
ATOM 498 C CA . THR A 1 72 ? -1.302 12.807 -10.662 1.00 48.22 72 THR A CA 1
ATOM 499 C C . THR A 1 72 ? -1.673 12.215 -9.301 1.00 48.22 72 THR A C 1
ATOM 501 O O . THR A 1 72 ? -2.638 11.451 -9.248 1.00 48.22 72 THR A O 1
ATOM 504 N N . PRO A 1 73 ? -0.952 12.529 -8.209 1.00 49.53 73 PRO A N 1
ATOM 505 C CA . PRO A 1 73 ? -1.227 11.932 -6.910 1.00 49.53 73 PRO A CA 1
ATOM 506 C C . PRO A 1 73 ? -2.654 12.256 -6.456 1.00 49.53 73 PRO A C 1
ATOM 508 O O . PRO A 1 73 ? -3.122 13.395 -6.555 1.00 49.53 73 PRO A O 1
ATOM 511 N N . SER A 1 74 ? -3.354 11.237 -5.956 1.00 50.12 74 SER A N 1
ATOM 512 C CA . SER A 1 74 ? -4.628 11.417 -5.261 1.00 50.12 74 SER A CA 1
ATOM 513 C C . SER A 1 74 ? -4.394 12.274 -4.007 1.00 50.12 74 SER A C 1
ATOM 515 O O . SER A 1 74 ? -3.359 12.113 -3.364 1.00 50.12 74 SER A O 1
ATOM 517 N N . PRO A 1 75 ? -5.312 13.184 -3.630 1.00 48.62 75 PRO A N 1
ATOM 518 C CA . PRO A 1 75 ? -5.111 14.065 -2.480 1.00 48.62 75 PRO A CA 1
ATOM 519 C C . PRO A 1 75 ? -4.854 13.273 -1.188 1.00 48.62 75 PRO A C 1
ATOM 521 O O . PRO A 1 75 ? -5.662 12.410 -0.826 1.00 48.62 75 PRO A O 1
ATOM 524 N N . SER A 1 76 ? -3.753 13.595 -0.499 1.00 55.28 76 SER A N 1
ATOM 525 C CA . SER A 1 76 ? -3.398 13.055 0.818 1.00 55.28 76 SER A CA 1
ATOM 526 C C . SER A 1 76 ? -4.481 13.394 1.849 1.00 55.28 76 SER A C 1
ATOM 528 O O . SER A 1 76 ? -5.102 14.463 1.803 1.00 55.28 76 SER A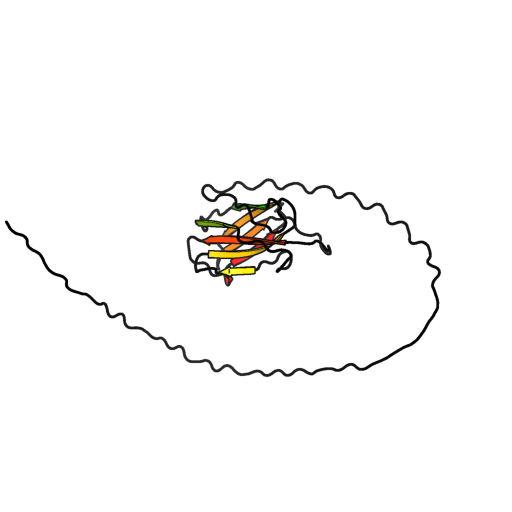 O 1
ATOM 530 N N . ILE A 1 77 ? -4.727 12.484 2.790 1.00 56.22 77 ILE A N 1
ATOM 531 C CA . ILE A 1 77 ? -5.707 12.705 3.859 1.00 56.22 77 ILE A CA 1
ATOM 532 C C . ILE A 1 77 ? -5.104 13.595 4.951 1.00 56.22 77 ILE A C 1
ATOM 534 O O . ILE A 1 77 ? -3.946 13.402 5.324 1.00 56.22 77 ILE A O 1
ATOM 538 N N . PRO A 1 78 ? -5.861 14.563 5.505 1.00 63.06 78 PRO A N 1
ATOM 539 C CA . PRO A 1 78 ? -5.375 15.390 6.600 1.00 63.06 78 PRO A CA 1
ATOM 540 C C . PRO A 1 78 ? -4.982 14.534 7.813 1.00 63.06 78 PRO A C 1
ATOM 542 O O . PRO A 1 78 ? -5.843 13.948 8.459 1.00 63.06 78 PRO A O 1
ATOM 545 N N . GLY A 1 79 ? -3.692 14.500 8.150 1.00 71.50 79 GLY A N 1
ATOM 546 C CA . GLY A 1 79 ? -3.190 13.900 9.394 1.00 71.50 79 GLY A CA 1
ATOM 547 C C . GLY A 1 79 ? -2.161 12.785 9.219 1.00 71.50 79 GLY A C 1
ATOM 548 O O . GLY A 1 79 ? -1.386 12.559 10.146 1.00 71.50 79 GLY A O 1
ATOM 549 N N . LEU A 1 80 ? -2.083 12.155 8.045 1.00 82.56 80 LEU A N 1
ATOM 550 C CA . LEU A 1 80 ? -1.021 11.203 7.709 1.00 82.56 80 LEU A CA 1
ATOM 551 C C . LEU A 1 80 ? -0.066 11.852 6.698 1.00 82.56 80 LEU A C 1
ATOM 553 O O . LEU A 1 80 ? -0.523 12.265 5.632 1.00 82.56 80 LEU A O 1
ATOM 557 N N . PRO A 1 81 ? 1.230 12.001 7.027 1.00 87.12 81 PRO A N 1
ATOM 558 C CA . PRO A 1 81 ? 2.204 12.490 6.064 1.00 87.12 81 PRO A CA 1
ATOM 559 C C . PRO A 1 81 ? 2.445 11.443 4.973 1.00 87.12 81 PRO A C 1
ATOM 561 O O . PRO A 1 81 ? 2.325 10.240 5.218 1.00 87.12 81 PRO A O 1
ATOM 564 N N . ASP A 1 82 ? 2.833 11.912 3.790 1.00 95.00 82 ASP A N 1
ATOM 565 C CA . ASP A 1 82 ? 3.398 11.044 2.761 1.00 95.00 82 ASP A CA 1
ATOM 566 C C . ASP A 1 82 ? 4.670 10.370 3.313 1.00 95.00 82 ASP A C 1
ATOM 568 O O . ASP A 1 82 ? 5.394 10.950 4.132 1.00 95.00 82 ASP A O 1
ATOM 572 N N . VAL A 1 83 ? 4.927 9.128 2.900 1.00 96.50 83 VAL A N 1
ATOM 573 C CA . VAL A 1 83 ? 6.029 8.318 3.439 1.00 96.50 83 VAL A CA 1
ATOM 574 C C . VAL A 1 83 ? 7.134 8.193 2.402 1.00 96.50 83 VAL A C 1
ATOM 576 O O . VAL A 1 83 ? 6.975 7.477 1.419 1.00 96.50 83 VAL A O 1
ATOM 579 N N . GLU A 1 84 ? 8.262 8.851 2.647 1.00 97.38 84 GLU A N 1
ATOM 580 C CA . GLU A 1 84 ? 9.511 8.606 1.919 1.00 97.38 84 GLU A CA 1
ATOM 581 C C . GLU A 1 84 ? 10.056 7.225 2.314 1.00 97.38 84 GLU A C 1
ATOM 583 O O . GLU A 1 84 ? 10.205 6.929 3.507 1.00 97.38 84 GLU A O 1
ATOM 588 N N . LEU A 1 85 ? 10.276 6.358 1.325 1.00 97.56 85 LEU A N 1
ATOM 589 C CA . LEU A 1 85 ? 10.779 5.005 1.526 1.00 97.56 85 LEU A CA 1
ATOM 590 C C . LEU A 1 85 ? 12.306 4.975 1.480 1.00 97.56 85 LEU A C 1
ATOM 592 O O . LEU A 1 85 ? 12.931 5.513 0.574 1.00 97.56 85 LEU A O 1
ATOM 596 N N . ASP A 1 86 ? 12.892 4.255 2.429 1.00 96.88 86 ASP A N 1
ATOM 597 C CA . ASP A 1 86 ? 14.296 3.863 2.418 1.00 96.88 86 ASP A CA 1
ATOM 598 C C . ASP A 1 86 ? 14.470 2.678 1.460 1.00 96.88 86 ASP A C 1
ATOM 600 O O . ASP A 1 86 ? 14.129 1.535 1.784 1.00 96.88 86 ASP A O 1
ATOM 604 N N . VAL A 1 87 ? 14.932 2.972 0.246 1.00 95.94 87 VAL A N 1
ATOM 605 C CA . VAL A 1 87 ? 15.178 1.992 -0.816 1.00 95.94 87 VAL A CA 1
ATOM 606 C C . VAL A 1 87 ? 16.678 1.819 -1.049 1.00 95.94 87 VAL A C 1
ATOM 608 O O . VAL A 1 87 ? 17.450 2.776 -1.073 1.00 95.94 87 VAL A O 1
ATOM 611 N N . ALA A 1 88 ? 17.108 0.569 -1.233 1.00 92.56 88 ALA A N 1
ATOM 612 C CA . ALA A 1 88 ? 18.528 0.212 -1.276 1.00 92.56 88 ALA A CA 1
ATOM 613 C C . ALA A 1 88 ? 19.290 0.795 -2.484 1.00 92.56 88 ALA A C 1
ATOM 615 O O . ALA A 1 88 ? 20.516 0.906 -2.454 1.00 92.56 88 ALA A O 1
ATOM 616 N N . ASP A 1 89 ? 18.575 1.151 -3.547 1.00 90.44 89 ASP A N 1
ATOM 617 C CA . ASP A 1 89 ? 19.114 1.675 -4.803 1.00 90.44 89 ASP A CA 1
ATOM 618 C C . ASP A 1 89 ? 19.240 3.211 -4.827 1.00 90.44 89 ASP A C 1
ATOM 620 O O . ASP A 1 89 ? 19.812 3.763 -5.770 1.00 90.44 89 ASP A O 1
ATOM 624 N N . GLY A 1 90 ? 18.794 3.896 -3.767 1.00 91.56 90 GLY A N 1
ATOM 625 C CA . GLY A 1 90 ? 18.950 5.341 -3.590 1.00 91.56 90 GLY A CA 1
ATOM 626 C C . GLY A 1 90 ? 17.977 6.200 -4.400 1.00 91.56 90 GLY A C 1
ATOM 627 O O . GLY A 1 90 ? 18.231 7.395 -4.557 1.00 91.56 90 GLY A O 1
ATOM 628 N N . HIS A 1 91 ? 16.902 5.608 -4.923 1.00 95.44 91 HIS A N 1
ATOM 629 C CA . HIS A 1 91 ? 15.831 6.335 -5.602 1.00 95.44 91 HIS A CA 1
ATOM 630 C C . HIS A 1 91 ? 14.889 7.052 -4.631 1.00 95.44 91 HIS A C 1
ATOM 632 O O . HIS A 1 91 ? 14.703 6.621 -3.495 1.00 95.44 91 HIS A O 1
ATOM 638 N N . ASP A 1 92 ? 14.267 8.140 -5.090 1.00 97.00 92 ASP A N 1
ATOM 639 C CA . ASP A 1 92 ? 13.254 8.855 -4.306 1.00 97.00 92 ASP A CA 1
ATOM 640 C C . ASP A 1 92 ? 11.881 8.206 -4.525 1.00 97.00 92 ASP A C 1
ATOM 642 O O . ASP A 1 92 ? 11.230 8.402 -5.558 1.00 97.00 92 ASP A O 1
ATOM 646 N N . VAL A 1 93 ? 11.462 7.372 -3.572 1.00 96.94 93 VAL A N 1
ATOM 647 C CA . VAL A 1 93 ? 10.169 6.685 -3.620 1.00 96.94 93 VAL A CA 1
ATOM 648 C C . VAL A 1 93 ? 9.281 7.183 -2.493 1.00 96.94 93 VAL A C 1
ATOM 650 O O . VAL A 1 93 ? 9.577 6.985 -1.317 1.00 96.94 93 VAL A O 1
ATOM 653 N N . VAL A 1 94 ? 8.139 7.764 -2.853 1.00 97.06 94 VAL A N 1
ATOM 654 C CA . VAL A 1 94 ? 7.181 8.332 -1.897 1.00 97.06 94 VAL A CA 1
ATOM 655 C C . VAL A 1 94 ? 5.855 7.586 -1.972 1.00 97.06 94 VAL A C 1
ATOM 657 O O . VAL A 1 94 ? 5.303 7.397 -3.055 1.00 97.06 94 VAL A O 1
ATOM 660 N N . VAL A 1 95 ? 5.302 7.192 -0.823 1.00 96.56 95 VAL A N 1
ATOM 661 C CA . VAL A 1 95 ? 3.958 6.608 -0.718 1.00 96.56 95 VAL A CA 1
ATOM 662 C C . VAL A 1 95 ? 2.957 7.668 -0.277 1.00 96.56 95 VAL A C 1
ATOM 664 O O . VAL A 1 95 ? 3.056 8.207 0.827 1.00 96.56 95 VAL A O 1
ATOM 667 N N . VAL A 1 96 ? 1.950 7.913 -1.113 1.00 95.19 96 VAL A N 1
ATOM 668 C CA . VAL A 1 96 ? 0.816 8.795 -0.811 1.00 95.19 96 VAL A CA 1
ATOM 669 C C . VAL A 1 96 ? -0.364 7.944 -0.359 1.00 95.19 96 VAL A C 1
ATOM 671 O O . VAL A 1 96 ? -0.860 7.102 -1.111 1.00 95.19 96 VAL A O 1
ATOM 674 N N . ILE A 1 97 ? -0.822 8.154 0.876 1.00 94.88 97 ILE A N 1
ATOM 675 C CA . ILE A 1 97 ? -1.807 7.285 1.531 1.00 94.88 97 ILE A CA 1
ATOM 676 C C . ILE A 1 97 ? -3.206 7.918 1.516 1.00 94.88 97 ILE A C 1
ATOM 678 O O . ILE A 1 97 ? -3.410 9.061 1.928 1.00 94.88 97 ILE A O 1
ATOM 682 N N . SER A 1 98 ? -4.197 7.130 1.096 1.00 93.69 98 SER A N 1
ATOM 683 C CA . SER A 1 98 ? -5.624 7.432 1.171 1.00 93.69 98 SER A CA 1
ATOM 684 C C . SER A 1 98 ? -6.355 6.388 2.020 1.00 93.69 98 SER A C 1
ATOM 686 O O . SER A 1 98 ? -6.668 5.291 1.567 1.00 93.69 98 SER A O 1
ATOM 688 N N . ASP A 1 99 ? -6.662 6.752 3.258 1.00 93.94 99 ASP A N 1
ATOM 689 C CA . ASP A 1 99 ? -7.445 5.983 4.227 1.00 93.94 99 ASP A CA 1
ATOM 690 C C . ASP A 1 99 ? -8.710 6.739 4.684 1.00 93.94 99 ASP A C 1
ATOM 692 O O . ASP A 1 99 ? -8.716 7.491 5.654 1.00 93.94 99 ASP A O 1
ATOM 696 N N . ARG A 1 100 ? -9.817 6.572 3.958 1.00 91.38 100 ARG A N 1
ATOM 697 C CA . ARG A 1 100 ? -11.053 7.339 4.216 1.00 91.38 100 ARG A CA 1
ATOM 698 C C . ARG A 1 100 ? -11.806 6.934 5.483 1.00 91.38 100 ARG A C 1
ATOM 700 O O . ARG A 1 100 ? -12.814 7.566 5.792 1.00 91.38 100 ARG A O 1
ATOM 707 N N . ASN A 1 101 ? -11.399 5.847 6.131 1.00 93.56 101 ASN A N 1
ATOM 708 C CA . ASN A 1 101 ? -12.113 5.276 7.271 1.00 93.56 101 ASN A CA 1
ATOM 709 C C . ASN A 1 101 ? -11.315 5.431 8.572 1.00 93.56 101 ASN A C 1
ATOM 711 O O . ASN A 1 101 ? -11.707 4.838 9.574 1.00 93.56 101 ASN A O 1
ATOM 715 N N . ASP A 1 102 ? -10.224 6.208 8.544 1.00 94.19 102 ASP A N 1
ATOM 716 C CA . ASP A 1 102 ? -9.345 6.469 9.687 1.00 94.19 102 ASP A CA 1
ATOM 717 C C . ASP A 1 102 ? -8.870 5.167 10.370 1.00 94.19 102 ASP A C 1
ATOM 719 O O . ASP A 1 102 ? -8.808 5.058 11.597 1.00 94.19 102 ASP A O 1
ATOM 723 N N . LEU A 1 103 ? -8.567 4.145 9.562 1.00 96.06 103 LEU A N 1
ATOM 724 C CA . LEU A 1 103 ? -8.059 2.851 10.019 1.00 96.06 103 LEU A CA 1
ATOM 725 C C . LEU A 1 103 ? -6.609 2.941 10.495 1.00 96.06 103 LEU A C 1
ATOM 727 O O . LEU A 1 103 ? -6.197 2.160 11.352 1.00 96.06 103 LEU A O 1
ATOM 731 N N . LEU A 1 104 ? -5.825 3.853 9.928 1.00 96.62 104 LEU A N 1
ATOM 732 C CA . LEU A 1 104 ? -4.418 4.059 10.216 1.00 96.62 104 LEU A CA 1
ATOM 733 C C . LEU A 1 104 ? -4.215 5.188 11.223 1.00 96.62 104 LEU A C 1
ATOM 735 O O . LEU A 1 104 ? -4.798 6.264 11.144 1.00 96.62 104 LEU A O 1
ATOM 739 N N . THR A 1 105 ? -3.289 4.952 12.145 1.00 95.69 105 THR A N 1
ATOM 740 C CA . THR A 1 105 ? -2.781 5.953 13.094 1.00 95.69 105 THR A CA 1
ATOM 741 C C . THR A 1 105 ? -1.337 6.350 12.802 1.00 95.69 105 THR A C 1
ATOM 743 O O . THR A 1 105 ? -0.848 7.335 13.351 1.00 95.69 105 THR A O 1
ATOM 746 N N . GLY A 1 106 ? -0.649 5.607 11.930 1.00 95.12 106 GLY A N 1
ATOM 747 C CA . GLY A 1 106 ? 0.711 5.914 11.516 1.00 95.12 106 GLY A CA 1
ATOM 748 C C . GLY A 1 106 ? 1.163 5.087 10.320 1.00 95.12 106 GLY A C 1
ATOM 749 O O . GLY A 1 106 ? 0.647 4.000 10.055 1.00 95.12 106 GLY A O 1
ATOM 750 N N . ALA A 1 107 ? 2.161 5.611 9.618 1.00 97.12 107 ALA A N 1
ATOM 751 C CA . ALA A 1 107 ? 2.886 4.917 8.570 1.00 97.12 107 ALA A CA 1
ATOM 752 C C . ALA A 1 107 ? 4.349 5.374 8.586 1.00 97.12 107 ALA A C 1
ATOM 754 O O . ALA A 1 107 ? 4.643 6.523 8.928 1.00 97.12 107 ALA A O 1
ATOM 755 N N . ARG A 1 108 ? 5.274 4.471 8.264 1.00 97.31 108 ARG A N 1
ATOM 756 C CA . ARG A 1 108 ? 6.707 4.773 8.151 1.00 97.31 108 ARG A CA 1
ATOM 757 C C . ARG A 1 108 ? 7.395 3.796 7.209 1.00 97.31 108 ARG A C 1
ATOM 759 O O . ARG A 1 108 ? 6.911 2.680 7.021 1.00 97.31 108 ARG A O 1
ATOM 766 N N . SER A 1 109 ? 8.553 4.182 6.687 1.00 98.19 109 SER A N 1
ATOM 767 C CA . SER A 1 109 ? 9.399 3.249 5.946 1.00 98.19 109 SER A CA 1
ATOM 768 C C . SER A 1 109 ? 9.943 2.140 6.849 1.00 98.19 109 SER A C 1
ATOM 770 O O . SER A 1 109 ? 10.268 2.367 8.024 1.00 98.19 109 SER A O 1
ATOM 772 N N . GLY A 1 110 ? 10.047 0.939 6.284 1.00 97.12 110 GLY A N 1
ATOM 773 C CA . GLY A 1 110 ? 10.987 -0.084 6.740 1.00 97.12 110 GLY A CA 1
ATOM 774 C C . GLY A 1 110 ? 12.336 0.050 6.029 1.00 97.12 110 GLY A C 1
ATOM 775 O O . GLY A 1 110 ? 12.572 1.037 5.342 1.00 97.12 110 GLY A O 1
ATOM 776 N N . GLU A 1 111 ? 13.207 -0.942 6.201 1.00 95.62 111 GLU A N 1
ATOM 777 C CA . GLU A 1 111 ? 14.504 -1.020 5.515 1.00 95.62 111 GLU A CA 1
ATOM 778 C C . GLU A 1 111 ? 14.332 -1.797 4.203 1.00 95.62 111 GLU A C 1
ATOM 780 O O . GLU A 1 111 ? 14.109 -3.016 4.221 1.00 95.62 111 GLU A O 1
ATOM 785 N N . GLY A 1 112 ? 14.389 -1.092 3.070 1.00 90.94 112 GLY A N 1
ATOM 786 C CA . GLY A 1 112 ? 14.418 -1.704 1.746 1.00 90.94 112 GLY A CA 1
ATOM 787 C C . GLY A 1 112 ? 15.656 -2.581 1.567 1.00 90.94 112 GLY A C 1
ATOM 788 O O . GLY A 1 112 ? 16.725 -2.310 2.115 1.00 90.94 112 GLY A O 1
ATOM 789 N N . LYS A 1 113 ? 15.518 -3.664 0.801 1.00 89.62 113 LYS A N 1
ATOM 790 C CA . LYS A 1 113 ? 16.623 -4.590 0.520 1.00 89.62 113 LYS A CA 1
ATOM 791 C C . LYS A 1 113 ? 16.988 -4.549 -0.949 1.00 89.62 113 LYS A C 1
ATOM 793 O O . LYS A 1 113 ? 16.143 -4.308 -1.806 1.00 89.62 113 LYS A O 1
ATOM 798 N N . ASP A 1 114 ? 18.259 -4.823 -1.219 1.00 88.62 114 ASP A N 1
ATOM 799 C CA . ASP A 1 114 ? 18.724 -5.023 -2.583 1.00 88.62 114 ASP A CA 1
ATOM 800 C C . ASP A 1 114 ? 18.119 -6.305 -3.178 1.00 88.62 114 ASP A C 1
ATOM 802 O O . ASP A 1 114 ? 18.020 -7.345 -2.512 1.00 88.62 114 ASP A O 1
ATOM 806 N N . GLY A 1 115 ? 17.734 -6.216 -4.448 1.00 91.44 115 GLY A N 1
ATOM 807 C CA . GLY A 1 115 ? 17.026 -7.257 -5.181 1.00 91.44 115 GLY A CA 1
ATOM 808 C C . GLY A 1 115 ? 15.575 -7.463 -4.738 1.00 91.44 115 GLY A C 1
ATOM 809 O O . GLY A 1 115 ? 15.027 -6.732 -3.921 1.00 91.44 115 GLY A O 1
ATOM 810 N N . MET A 1 116 ? 14.944 -8.491 -5.308 1.00 94.56 116 MET A N 1
ATOM 811 C CA . MET A 1 116 ? 13.553 -8.847 -5.025 1.00 94.56 116 MET A CA 1
ATOM 812 C C . MET A 1 116 ? 13.478 -10.093 -4.140 1.00 94.56 116 MET A C 1
ATOM 814 O O . MET A 1 116 ? 13.990 -11.155 -4.514 1.00 94.56 116 MET A O 1
ATOM 818 N N . SER A 1 117 ? 12.782 -10.003 -3.010 1.00 95.06 117 SER A N 1
ATOM 819 C CA . SER A 1 117 ? 12.394 -11.160 -2.193 1.00 95.06 117 SER A CA 1
ATOM 820 C C . SER A 1 117 ? 11.009 -11.706 -2.542 1.00 95.06 117 SER A C 1
ATOM 822 O O . SER A 1 117 ? 10.688 -12.840 -2.176 1.00 95.06 117 SER A O 1
ATOM 824 N N . VAL A 1 118 ? 10.211 -10.938 -3.288 1.00 95.12 118 VAL A N 1
ATOM 825 C CA . VAL A 1 118 ? 8.883 -11.329 -3.779 1.00 95.12 118 VAL A CA 1
ATOM 826 C C . VAL A 1 118 ? 8.764 -11.171 -5.289 1.00 95.12 118 VAL A C 1
ATOM 828 O O . VAL A 1 118 ? 9.586 -10.528 -5.937 1.00 95.12 118 VAL A O 1
ATOM 831 N N . ARG A 1 119 ? 7.731 -11.777 -5.878 1.00 93.88 119 ARG A N 1
ATOM 832 C CA . ARG A 1 119 ? 7.412 -11.554 -7.291 1.00 93.88 119 ARG A CA 1
ATOM 833 C C . ARG A 1 119 ? 6.694 -10.218 -7.469 1.00 93.88 119 ARG A C 1
ATOM 835 O O . ARG A 1 119 ? 6.031 -9.725 -6.564 1.00 93.88 119 ARG A O 1
ATOM 842 N N . TRP A 1 120 ? 6.784 -9.672 -8.676 1.00 93.44 120 TRP A N 1
ATOM 843 C CA . TRP A 1 120 ? 5.980 -8.530 -9.094 1.00 93.44 120 TRP A CA 1
ATOM 844 C C . TRP A 1 120 ? 4.486 -8.800 -8.911 1.00 93.44 120 TRP A C 1
ATOM 846 O O . TRP A 1 120 ? 3.988 -9.832 -9.359 1.00 93.44 120 TRP A O 1
ATOM 856 N N . GLY A 1 121 ? 3.787 -7.854 -8.282 1.00 94.06 121 GLY A N 1
ATOM 857 C CA . GLY A 1 121 ? 2.356 -7.964 -7.991 1.00 94.06 121 GLY A CA 1
ATOM 858 C C . GLY A 1 121 ? 2.013 -8.827 -6.773 1.00 94.06 121 GLY A C 1
ATOM 859 O O . GLY A 1 121 ? 0.837 -8.926 -6.439 1.00 94.06 121 GLY A O 1
ATOM 860 N N . ASP A 1 122 ? 3.008 -9.405 -6.096 1.00 96.62 122 ASP A N 1
ATOM 861 C CA . ASP A 1 122 ? 2.838 -10.086 -4.814 1.00 96.62 122 ASP A CA 1
ATOM 862 C C . ASP A 1 122 ? 3.386 -9.214 -3.669 1.00 96.62 122 ASP A C 1
ATOM 864 O O . ASP A 1 122 ? 4.224 -8.331 -3.870 1.00 96.62 122 ASP A O 1
ATOM 868 N N . ALA A 1 123 ? 2.944 -9.499 -2.442 1.00 98.12 123 ALA A N 1
ATOM 869 C CA . ALA A 1 123 ? 3.487 -8.901 -1.226 1.00 98.12 123 ALA A CA 1
ATOM 870 C C . ALA A 1 123 ? 3.709 -9.954 -0.135 1.00 98.12 123 ALA A C 1
ATOM 872 O O . ALA A 1 123 ? 2.962 -10.928 -0.022 1.00 98.12 123 ALA A O 1
ATOM 873 N N . ILE A 1 124 ? 4.707 -9.723 0.716 1.00 98.38 124 ILE A N 1
ATOM 874 C CA . ILE A 1 124 ? 4.815 -10.371 2.025 1.00 98.38 124 ILE A CA 1
ATOM 875 C C . ILE A 1 124 ? 4.189 -9.435 3.054 1.00 98.38 124 ILE A C 1
ATOM 877 O O . ILE A 1 124 ? 4.567 -8.270 3.146 1.00 98.38 124 ILE A O 1
ATOM 881 N N . ILE A 1 125 ? 3.265 -9.964 3.851 1.00 98.62 125 ILE A N 1
ATOM 882 C CA . ILE A 1 125 ? 2.583 -9.231 4.919 1.00 98.62 125 ILE A CA 1
ATOM 883 C C . ILE A 1 125 ? 2.906 -9.906 6.248 1.00 98.62 125 ILE A C 1
ATOM 885 O O . ILE A 1 125 ? 2.780 -11.128 6.382 1.00 98.62 125 ILE A O 1
ATOM 889 N N . ARG A 1 126 ? 3.354 -9.128 7.237 1.00 98.50 126 ARG A N 1
ATOM 890 C CA . ARG A 1 126 ? 3.771 -9.644 8.548 1.00 98.50 126 ARG A CA 1
ATOM 891 C C . ARG A 1 126 ? 3.276 -8.753 9.675 1.00 98.50 126 ARG A C 1
ATOM 893 O O . ARG A 1 126 ? 3.428 -7.541 9.617 1.00 98.50 126 ARG A O 1
ATOM 900 N N . ASN A 1 127 ? 2.775 -9.354 10.750 1.00 98.50 127 ASN A N 1
ATOM 901 C CA . ASN A 1 127 ? 2.590 -8.639 12.010 1.00 98.50 127 ASN A CA 1
ATOM 902 C C . ASN A 1 127 ? 3.953 -8.374 12.657 1.00 98.50 127 ASN A C 1
ATOM 904 O O . ASN A 1 127 ? 4.709 -9.316 12.917 1.00 98.50 127 ASN A O 1
ATOM 908 N N . LEU A 1 128 ? 4.241 -7.112 12.965 1.00 98.06 128 LEU A N 1
ATOM 909 C CA . LEU A 1 128 ? 5.298 -6.749 13.915 1.00 98.06 128 LEU A CA 1
ATOM 910 C C . LEU A 1 128 ? 4.756 -6.787 15.350 1.00 98.06 128 LEU A C 1
ATOM 912 O O . LEU A 1 128 ? 5.453 -7.205 16.274 1.00 98.06 128 LEU A O 1
ATOM 916 N N . ASP A 1 129 ? 3.489 -6.406 15.508 1.00 97.88 129 ASP A N 1
ATOM 917 C CA . ASP A 1 129 ? 2.684 -6.553 16.718 1.00 97.88 129 ASP A CA 1
ATOM 918 C C . ASP A 1 129 ? 1.187 -6.670 16.339 1.00 97.88 129 ASP A C 1
ATOM 920 O O . ASP A 1 129 ? 0.856 -6.925 15.179 1.00 97.88 129 ASP A O 1
ATOM 924 N N . ALA A 1 130 ? 0.280 -6.544 17.314 1.00 97.69 130 ALA A N 1
ATOM 925 C CA . ALA A 1 130 ? -1.162 -6.692 17.097 1.00 97.69 130 ALA A CA 1
ATOM 926 C C . ALA A 1 130 ? -1.772 -5.604 16.194 1.00 97.69 130 ALA A C 1
ATOM 928 O O . ALA A 1 130 ? -2.779 -5.862 15.544 1.00 97.69 130 ALA A O 1
ATOM 929 N N . ASN A 1 131 ? -1.177 -4.413 16.150 1.00 98.06 131 ASN A N 1
ATOM 930 C CA . ASN A 1 131 ? -1.677 -3.239 15.434 1.00 98.06 131 ASN A CA 1
ATOM 931 C C . ASN A 1 131 ? -0.729 -2.795 14.312 1.00 98.06 131 ASN A C 1
ATOM 933 O O . ASN A 1 131 ? -1.076 -1.906 13.540 1.00 98.06 131 ASN A O 1
ATOM 937 N N . THR A 1 132 ? 0.465 -3.374 14.221 1.00 98.12 132 THR A N 1
ATOM 938 C CA . THR A 1 132 ? 1.490 -2.965 13.262 1.00 98.12 132 THR A CA 1
ATOM 939 C C . THR A 1 132 ? 1.748 -4.059 12.235 1.00 98.12 132 THR A C 1
ATOM 941 O O . THR A 1 132 ? 2.156 -5.173 12.584 1.00 98.12 132 THR A O 1
ATOM 944 N N . ILE A 1 133 ? 1.574 -3.709 10.963 1.00 98.62 133 ILE A N 1
ATOM 945 C CA . ILE A 1 133 ? 1.814 -4.569 9.805 1.00 98.62 133 ILE A CA 1
ATOM 946 C C . ILE A 1 133 ? 3.020 -4.047 9.024 1.00 98.62 133 ILE A C 1
ATOM 948 O O . ILE A 1 133 ? 3.101 -2.866 8.703 1.00 98.62 133 ILE A O 1
ATOM 952 N N . GLU A 1 134 ? 3.941 -4.942 8.693 1.00 98.44 134 GLU A N 1
ATOM 953 C CA . GLU A 1 134 ? 4.992 -4.737 7.701 1.00 98.44 134 GLU A CA 1
ATOM 954 C C . GLU A 1 134 ? 4.534 -5.331 6.368 1.00 98.44 134 GLU A C 1
ATOM 956 O O . GLU A 1 134 ? 4.107 -6.490 6.313 1.00 98.44 134 GLU A O 1
ATOM 961 N N . VAL A 1 135 ? 4.627 -4.537 5.305 1.00 98.56 135 VAL A N 1
ATOM 962 C CA . VAL A 1 135 ? 4.336 -4.940 3.929 1.00 98.56 135 VAL A CA 1
ATOM 963 C C . VAL A 1 135 ? 5.617 -4.810 3.118 1.00 98.56 135 VAL A C 1
ATOM 965 O O . VAL A 1 135 ? 6.184 -3.721 3.030 1.00 98.56 135 VAL A O 1
ATOM 968 N N . THR A 1 136 ? 6.066 -5.908 2.517 1.00 98.31 136 THR A N 1
ATOM 969 C CA . THR A 1 136 ? 7.210 -5.934 1.598 1.00 98.31 136 THR A CA 1
ATOM 970 C C . THR A 1 136 ? 6.734 -6.282 0.199 1.00 98.31 136 THR A C 1
ATOM 972 O O . THR A 1 136 ? 6.050 -7.294 0.025 1.00 98.31 136 THR A O 1
ATOM 975 N N . TRP A 1 137 ? 7.104 -5.479 -0.796 1.00 97.88 137 TRP A N 1
ATOM 976 C CA . TRP A 1 137 ? 6.778 -5.738 -2.199 1.00 97.88 137 TRP A CA 1
ATOM 977 C C . TRP A 1 137 ? 7.912 -5.335 -3.140 1.00 97.88 137 TRP A C 1
ATOM 979 O O . TRP A 1 137 ? 8.799 -4.581 -2.755 1.00 97.88 137 TRP A O 1
ATOM 989 N N . ALA A 1 138 ? 7.874 -5.824 -4.380 1.00 96.50 138 ALA A N 1
ATOM 990 C CA . ALA A 1 138 ? 8.839 -5.444 -5.407 1.00 96.50 138 ALA A CA 1
ATOM 991 C C . ALA A 1 138 ? 8.386 -4.182 -6.161 1.00 96.50 138 ALA A C 1
ATOM 993 O O . ALA A 1 138 ? 7.228 -4.082 -6.588 1.00 96.50 138 ALA A O 1
ATOM 994 N N . GLY A 1 139 ? 9.316 -3.247 -6.351 1.00 95.25 139 GLY A N 1
ATOM 995 C CA . GLY A 1 139 ? 9.134 -2.035 -7.147 1.00 95.25 139 GLY A CA 1
ATOM 996 C C . GLY A 1 139 ? 10.296 -1.786 -8.109 1.00 95.25 139 GLY A C 1
ATOM 997 O O . GLY A 1 139 ? 11.337 -2.442 -8.031 1.00 95.25 139 GLY A O 1
ATOM 998 N N . TYR A 1 140 ? 10.116 -0.853 -9.047 1.00 93.44 140 TYR A N 1
ATOM 999 C CA . TYR A 1 140 ? 11.178 -0.490 -9.988 1.00 93.44 140 TYR A CA 1
ATOM 1000 C C . TYR A 1 140 ? 12.284 0.324 -9.305 1.00 93.44 140 TYR A C 1
ATOM 1002 O O . TYR A 1 140 ? 11.969 1.141 -8.434 1.00 93.44 140 TYR A O 1
ATOM 1010 N N . PRO A 1 141 ? 13.545 0.175 -9.750 1.00 92.50 141 PRO A N 1
ATOM 1011 C CA . PRO A 1 141 ? 14.640 1.040 -9.338 1.00 92.50 141 PRO A CA 1
ATOM 1012 C C . PRO A 1 141 ? 14.564 2.363 -10.107 1.00 92.50 141 PRO A C 1
ATOM 1014 O O . PRO A 1 141 ? 15.276 2.586 -11.087 1.00 92.50 141 PRO A O 1
ATOM 1017 N N . GLN A 1 142 ? 13.596 3.193 -9.735 1.00 94.25 142 GLN A N 1
ATOM 1018 C CA . GLN A 1 142 ? 13.404 4.537 -10.265 1.00 94.25 142 GLN A CA 1
ATOM 1019 C C . GLN A 1 142 ? 12.668 5.392 -9.238 1.00 94.25 142 GLN A C 1
ATOM 1021 O O . GLN A 1 142 ? 11.947 4.863 -8.389 1.00 94.25 142 GLN A O 1
ATOM 1026 N N . ASP A 1 143 ? 12.796 6.707 -9.378 1.00 96.50 143 ASP A N 1
ATOM 1027 C CA . ASP A 1 143 ? 12.011 7.651 -8.591 1.00 96.50 143 ASP A CA 1
ATOM 1028 C C . ASP A 1 143 ? 10.521 7.454 -8.916 1.00 96.50 143 ASP A C 1
ATOM 1030 O O . ASP A 1 143 ? 10.131 7.358 -10.088 1.00 96.50 143 ASP A O 1
ATOM 1034 N N . GLU A 1 144 ? 9.676 7.348 -7.893 1.00 95.06 144 GLU A N 1
ATOM 1035 C CA . GLU A 1 144 ? 8.268 6.998 -8.078 1.00 95.06 144 GLU A CA 1
ATOM 1036 C C . GLU A 1 144 ? 7.384 7.521 -6.943 1.00 95.06 144 GLU A C 1
ATOM 1038 O O . GLU A 1 144 ? 7.736 7.472 -5.768 1.00 95.06 144 GLU A O 1
ATOM 1043 N N . THR A 1 145 ? 6.173 7.957 -7.292 1.00 95.25 145 THR A N 1
ATOM 1044 C CA . THR A 1 145 ? 5.098 8.165 -6.319 1.00 95.25 145 THR A CA 1
ATOM 1045 C C . THR A 1 145 ? 4.135 6.986 -6.369 1.00 95.25 145 THR A C 1
ATOM 1047 O O . THR A 1 145 ? 3.453 6.776 -7.372 1.00 95.25 145 THR A O 1
ATOM 1050 N N . VAL A 1 146 ? 4.064 6.227 -5.280 1.00 95.94 146 VAL A N 1
ATOM 1051 C CA . VAL A 1 146 ? 3.164 5.082 -5.124 1.00 95.94 146 VAL A CA 1
ATOM 1052 C C . VAL A 1 146 ? 1.894 5.542 -4.419 1.00 95.94 146 VAL A C 1
ATOM 1054 O O . VAL A 1 146 ? 1.943 6.088 -3.318 1.00 95.94 146 VAL A O 1
ATOM 1057 N N . GLY A 1 147 ? 0.736 5.299 -5.025 1.00 95.06 147 GLY A N 1
ATOM 1058 C CA . GLY A 1 147 ? -0.542 5.502 -4.343 1.00 95.06 147 GLY A CA 1
ATOM 1059 C C . GLY A 1 147 ? -0.873 4.303 -3.458 1.00 95.06 147 GLY A C 1
ATOM 1060 O O . GLY A 1 147 ? -0.789 3.173 -3.925 1.00 95.06 147 GLY A O 1
ATOM 1061 N N . LEU A 1 148 ? -1.297 4.517 -2.215 1.00 96.12 148 LEU A N 1
ATOM 1062 C CA . LEU A 1 148 ? -1.860 3.469 -1.359 1.00 96.12 148 LEU A CA 1
ATOM 1063 C C . LEU A 1 148 ? -3.283 3.845 -0.955 1.00 96.12 148 LEU A C 1
ATOM 1065 O O . LEU A 1 148 ? -3.494 4.855 -0.289 1.00 96.12 148 LEU A O 1
ATOM 1069 N N . VAL A 1 149 ? -4.257 3.007 -1.300 1.00 95.31 149 VAL A N 1
ATOM 1070 C CA . VAL A 1 149 ? -5.628 3.117 -0.791 1.00 95.31 149 VAL A CA 1
ATOM 1071 C C . VAL A 1 149 ? -5.875 2.021 0.239 1.00 95.31 149 VAL A C 1
ATOM 1073 O O . VAL A 1 149 ? -5.700 0.839 -0.057 1.00 95.31 149 VAL A O 1
ATOM 1076 N N . VAL A 1 150 ? -6.314 2.415 1.432 1.00 96.69 150 VAL A N 1
ATOM 1077 C CA . VAL A 1 150 ? -6.652 1.502 2.530 1.00 96.69 150 VAL A CA 1
ATOM 1078 C C . VAL A 1 150 ? -8.169 1.380 2.617 1.00 96.69 150 VAL A C 1
ATOM 1080 O O . VAL A 1 150 ? -8.880 2.376 2.787 1.00 96.69 150 VAL A O 1
ATOM 1083 N N . VAL A 1 151 ? -8.681 0.159 2.464 1.00 96.88 151 VAL A N 1
ATOM 1084 C CA . VAL A 1 151 ? -10.123 -0.109 2.394 1.00 96.88 151 VAL A CA 1
ATOM 1085 C C . VAL A 1 151 ? -10.502 -1.185 3.413 1.00 96.88 151 VAL A C 1
ATOM 1087 O O . VAL A 1 151 ? -9.957 -2.288 3.352 1.00 96.88 151 VAL A O 1
ATOM 1090 N N . PRO A 1 152 ? -11.452 -0.927 4.332 1.00 97.69 152 PRO A N 1
ATOM 1091 C CA . PRO A 1 152 ? -11.981 -1.980 5.185 1.00 97.69 152 PRO A CA 1
ATOM 1092 C C . PRO A 1 15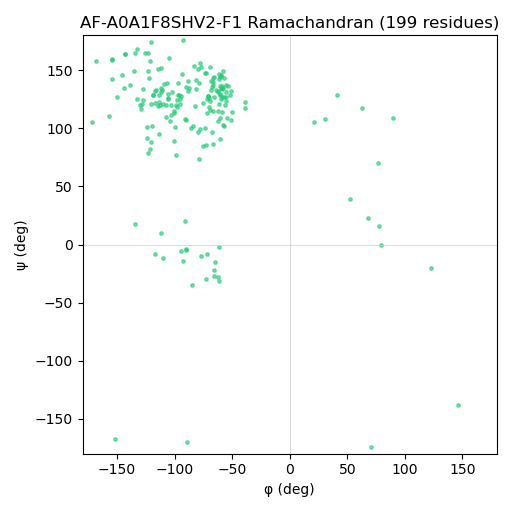2 ? -12.791 -2.967 4.344 1.00 97.69 152 PRO A C 1
ATOM 1094 O O . PRO A 1 152 ? -13.560 -2.582 3.459 1.00 97.69 152 PRO A O 1
ATOM 1097 N N . THR A 1 153 ? -12.660 -4.249 4.650 1.00 97.69 153 THR A N 1
ATOM 1098 C CA . THR A 1 153 ? -13.448 -5.320 4.036 1.00 97.69 153 THR A CA 1
ATOM 1099 C C . THR A 1 153 ? -14.230 -6.071 5.110 1.00 97.69 153 THR A C 1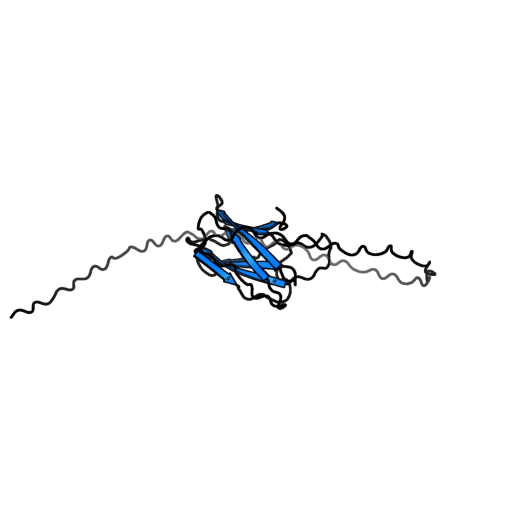
ATOM 1101 O O . THR A 1 153 ? -14.069 -5.832 6.304 1.00 97.69 153 THR A O 1
ATOM 1104 N N . SER A 1 154 ? -15.092 -7.009 4.710 1.00 94.88 154 SER A N 1
ATOM 1105 C CA . SER A 1 154 ? -15.858 -7.818 5.668 1.00 94.88 154 SER A CA 1
ATOM 1106 C C . SER A 1 154 ? -14.999 -8.741 6.539 1.00 94.88 154 SER A C 1
ATOM 1108 O O . SER A 1 154 ? -15.520 -9.291 7.505 1.00 94.88 154 SER A O 1
ATOM 1110 N N . GLY A 1 155 ? -13.734 -8.967 6.173 1.00 93.94 155 GLY A N 1
ATOM 1111 C CA . GLY A 1 155 ? -12.842 -9.915 6.844 1.00 93.94 155 GLY A CA 1
ATOM 1112 C C . GLY A 1 155 ? -11.445 -9.373 7.121 1.00 93.94 155 GLY A C 1
ATOM 1113 O O . GLY A 1 155 ? -10.550 -10.180 7.318 1.00 93.94 155 GLY A O 1
ATOM 1114 N N . GLY A 1 156 ? -11.256 -8.050 7.087 1.00 97.38 156 GLY A N 1
ATOM 1115 C CA . GLY A 1 156 ? -9.955 -7.426 7.312 1.00 97.38 156 GLY A CA 1
ATOM 1116 C C . GLY A 1 156 ? -9.745 -6.165 6.487 1.00 97.38 156 GLY A C 1
ATOM 1117 O O . GLY A 1 156 ? -10.667 -5.362 6.326 1.00 97.38 156 GLY A O 1
ATOM 1118 N N . VAL A 1 157 ? -8.551 -5.996 5.925 1.00 98.31 157 VAL A N 1
ATOM 1119 C CA . VAL A 1 157 ? -8.140 -4.766 5.229 1.00 98.31 157 VAL A CA 1
ATOM 1120 C C . VAL A 1 157 ? -7.615 -5.088 3.834 1.00 98.31 157 VAL A C 1
ATOM 1122 O O . VAL A 1 157 ? -6.786 -5.974 3.660 1.00 98.31 157 VAL A O 1
ATOM 1125 N N . LEU A 1 158 ? -8.064 -4.333 2.836 1.00 98.19 158 LEU A N 1
ATOM 1126 C CA . LEU A 1 158 ? -7.472 -4.314 1.504 1.00 98.19 158 LEU A CA 1
ATOM 1127 C C . LEU A 1 158 ? -6.517 -3.120 1.391 1.00 98.19 158 LEU A C 1
ATOM 1129 O O . LEU A 1 158 ? -6.917 -1.972 1.596 1.00 98.19 158 LEU A O 1
ATOM 1133 N N . LEU A 1 159 ? -5.269 -3.406 1.033 1.00 98.12 159 LEU A N 1
ATOM 1134 C CA . LEU A 1 159 ? -4.237 -2.441 0.678 1.00 98.12 159 LEU A CA 1
ATOM 1135 C C . LEU A 1 159 ? -4.077 -2.447 -0.840 1.00 98.12 159 LEU A C 1
ATOM 1137 O O . LEU A 1 159 ? -3.526 -3.391 -1.405 1.00 98.12 159 LEU A O 1
ATOM 1141 N N . ARG A 1 160 ? -4.571 -1.406 -1.509 1.00 97.44 160 ARG A N 1
ATOM 1142 C CA . ARG A 1 160 ? -4.476 -1.288 -2.966 1.00 97.44 160 ARG A CA 1
ATOM 1143 C C . ARG A 1 160 ? -3.386 -0.296 -3.345 1.00 97.44 160 ARG A C 1
ATOM 1145 O O . ARG A 1 160 ? -3.540 0.904 -3.116 1.00 97.44 160 ARG A O 1
ATOM 1152 N N . PHE A 1 161 ? -2.309 -0.807 -3.925 1.00 97.19 161 PHE A N 1
ATOM 1153 C CA . PHE A 1 161 ? -1.148 -0.047 -4.364 1.00 97.19 161 PHE A CA 1
ATOM 1154 C C . PHE A 1 161 ? -1.266 0.310 -5.847 1.00 97.19 161 PHE A C 1
ATOM 1156 O O . PHE A 1 161 ? -1.317 -0.578 -6.692 1.00 97.19 161 PHE A O 1
ATOM 1163 N N . GLY A 1 162 ? -1.257 1.600 -6.166 1.00 95.75 162 GLY A N 1
ATOM 1164 C CA . GLY A 1 162 ? -1.069 2.102 -7.523 1.00 95.75 162 GLY A CA 1
ATOM 1165 C C . GLY A 1 162 ? 0.416 2.328 -7.784 1.00 95.75 162 GLY A C 1
ATOM 1166 O O . GLY A 1 162 ? 0.988 3.275 -7.241 1.00 95.75 162 GLY A O 1
ATOM 1167 N N . GLN A 1 163 ? 1.035 1.468 -8.592 1.00 94.75 163 GLN A N 1
ATOM 1168 C CA . GLN A 1 163 ? 2.438 1.599 -8.998 1.00 94.75 163 GLN A CA 1
ATOM 1169 C C . GLN A 1 163 ? 2.650 1.161 -10.448 1.00 94.75 163 GLN A C 1
ATOM 1171 O O . GLN A 1 163 ? 1.822 0.474 -11.052 1.00 94.75 163 GLN A O 1
ATOM 1176 N N . SER A 1 164 ? 3.790 1.534 -11.013 1.00 91.75 164 SER A N 1
ATOM 1177 C CA . SER A 1 164 ? 4.213 1.051 -12.323 1.00 91.75 164 SER A CA 1
ATOM 1178 C C . SER A 1 164 ? 4.522 -0.446 -12.257 1.00 91.75 164 SER A C 1
ATOM 1180 O O . SER A 1 164 ? 5.214 -0.905 -11.350 1.00 91.75 164 SER A O 1
ATOM 1182 N N . MET A 1 165 ? 4.056 -1.217 -13.242 1.00 88.06 165 MET A N 1
ATOM 1183 C CA . MET A 1 165 ? 4.359 -2.648 -13.348 1.00 88.06 165 MET A CA 1
ATOM 1184 C C . MET A 1 165 ? 5.251 -2.974 -14.551 1.00 88.06 165 MET A C 1
ATOM 1186 O O . MET A 1 165 ? 5.206 -2.278 -15.570 1.00 88.06 165 MET A O 1
ATOM 1190 N N . PRO A 1 166 ? 6.055 -4.047 -14.472 1.00 87.12 166 PRO A N 1
ATOM 1191 C CA . PRO A 1 166 ? 6.678 -4.655 -15.641 1.00 87.12 166 PRO A CA 1
ATOM 1192 C C . PRO A 1 166 ? 5.675 -5.052 -16.711 1.00 87.12 166 PRO A C 1
ATOM 1194 O O . PRO A 1 166 ? 4.648 -5.669 -16.435 1.00 87.12 166 PRO A O 1
ATOM 1197 N N . TYR A 1 167 ? 6.035 -4.767 -17.966 1.00 86.00 167 TYR A N 1
ATOM 1198 C CA . TYR A 1 167 ? 5.401 -5.426 -19.099 1.00 86.00 167 TYR A CA 1
ATOM 1199 C C . TYR A 1 167 ? 5.560 -6.947 -18.957 1.00 86.00 167 TYR A C 1
ATOM 1201 O O . TYR A 1 167 ? 6.623 -7.416 -18.537 1.00 86.00 167 TYR A O 1
ATOM 1209 N N . PRO A 1 168 ? 4.552 -7.747 -19.344 1.00 84.38 168 PRO A N 1
ATOM 1210 C CA . PRO A 1 168 ? 4.680 -9.198 -19.324 1.00 84.38 168 PRO A CA 1
ATOM 1211 C C . PRO A 1 168 ? 5.924 -9.676 -20.092 1.00 84.38 168 PRO A C 1
ATOM 1213 O O . PRO A 1 168 ? 6.171 -9.235 -21.214 1.00 84.38 168 PRO A O 1
ATOM 1216 N N . ASN A 1 169 ? 6.658 -10.635 -19.518 1.00 82.50 169 ASN A N 1
ATOM 1217 C CA . ASN A 1 169 ? 7.882 -11.239 -20.078 1.00 82.50 169 ASN A CA 1
ATOM 1218 C C . ASN A 1 169 ? 9.115 -10.319 -20.162 1.00 82.50 169 ASN A C 1
ATOM 1220 O O . ASN A 1 169 ? 10.015 -10.586 -20.957 1.00 82.50 169 ASN A O 1
ATOM 1224 N N . THR A 1 170 ? 9.179 -9.261 -19.356 1.00 83.31 170 THR A N 1
ATOM 1225 C CA . THR A 1 170 ? 10.419 -8.494 -19.171 1.00 83.31 170 THR A CA 1
ATOM 1226 C C . THR A 1 170 ? 11.379 -9.188 -18.197 1.00 83.31 170 THR A C 1
ATOM 1228 O O . THR A 1 170 ? 10.945 -9.886 -17.278 1.00 83.31 170 THR A O 1
ATOM 1231 N N . ASP A 1 171 ? 12.680 -8.968 -18.377 1.00 84.06 171 ASP A N 1
ATOM 1232 C CA . ASP A 1 171 ? 13.748 -9.320 -17.435 1.00 84.06 171 ASP A CA 1
ATOM 1233 C C . ASP A 1 171 ? 14.053 -8.178 -16.446 1.00 84.06 171 ASP A C 1
ATOM 1235 O O . ASP A 1 171 ? 15.124 -8.141 -15.841 1.00 84.06 171 ASP A O 1
ATOM 1239 N N . ALA A 1 172 ? 13.105 -7.247 -16.281 1.00 86.50 172 ALA A N 1
ATOM 1240 C CA . ALA A 1 172 ? 13.247 -6.092 -15.409 1.00 86.50 172 ALA A CA 1
ATOM 1241 C C . ALA A 1 172 ? 13.688 -6.490 -13.996 1.00 86.50 172 ALA A C 1
ATOM 1243 O O . ALA A 1 172 ? 13.078 -7.332 -13.328 1.00 86.50 172 ALA A O 1
ATOM 1244 N N . MET A 1 173 ? 14.743 -5.819 -13.544 1.00 89.88 173 MET A N 1
ATOM 1245 C CA . MET A 1 173 ? 15.184 -5.866 -12.160 1.00 89.88 173 MET A CA 1
ATOM 1246 C C . MET A 1 173 ? 14.218 -5.061 -11.286 1.00 89.88 173 MET A C 1
ATOM 1248 O O . MET A 1 173 ? 13.646 -4.067 -11.735 1.00 89.88 173 MET A O 1
ATOM 1252 N N . GLY A 1 174 ? 14.048 -5.499 -10.044 1.00 92.75 174 GLY A N 1
ATOM 1253 C CA . GLY A 1 174 ? 13.293 -4.787 -9.020 1.00 92.75 174 GLY A CA 1
ATOM 1254 C C . GLY A 1 174 ? 14.055 -4.776 -7.702 1.00 92.75 174 GLY A C 1
ATOM 1255 O O . GLY A 1 174 ? 15.001 -5.553 -7.523 1.00 92.75 174 GLY A O 1
ATOM 1256 N N . ALA A 1 175 ? 13.618 -3.910 -6.801 1.00 94.81 175 ALA A N 1
ATOM 1257 C CA . ALA A 1 175 ? 14.106 -3.820 -5.432 1.00 94.81 175 ALA A CA 1
ATOM 1258 C C . ALA A 1 175 ? 12.941 -3.986 -4.451 1.00 94.81 175 ALA A C 1
ATOM 1260 O O . ALA A 1 175 ? 11.796 -3.623 -4.756 1.00 94.81 175 ALA A O 1
ATOM 1261 N N . ASP A 1 176 ? 13.231 -4.540 -3.277 1.00 97.00 176 ASP A N 1
ATOM 1262 C CA . ASP A 1 176 ? 12.260 -4.643 -2.197 1.00 97.00 176 ASP A CA 1
ATOM 1263 C C . ASP A 1 176 ? 11.981 -3.262 -1.604 1.00 97.00 176 ASP A C 1
ATOM 1265 O O . ASP A 1 176 ? 12.879 -2.558 -1.138 1.00 97.00 176 ASP A O 1
ATOM 1269 N N . ARG A 1 177 ? 10.700 -2.926 -1.538 1.00 97.44 177 ARG A N 1
ATOM 1270 C CA . ARG A 1 177 ? 10.158 -1.773 -0.825 1.00 97.44 177 ARG A CA 1
ATOM 1271 C C . ARG A 1 177 ? 9.458 -2.269 0.427 1.00 97.44 177 ARG A C 1
ATOM 1273 O O . ARG A 1 177 ? 8.770 -3.292 0.390 1.00 97.44 177 ARG A O 1
ATOM 1280 N N . VAL A 1 178 ? 9.637 -1.560 1.539 1.00 98.25 178 VAL A N 1
ATOM 1281 C CA . VAL A 1 178 ? 9.060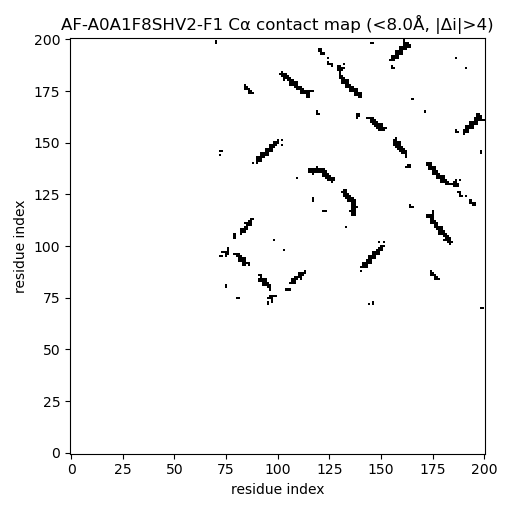 -1.952 2.828 1.00 98.25 178 VAL A CA 1
ATOM 1282 C C . VAL A 1 178 ? 8.294 -0.788 3.433 1.00 98.25 178 VAL A C 1
ATOM 1284 O O . VAL A 1 178 ? 8.865 0.260 3.725 1.00 98.25 178 VAL A O 1
ATOM 1287 N N . LEU A 1 179 ? 7.003 -0.997 3.678 1.00 98.50 179 LEU A N 1
ATOM 1288 C CA . LEU A 1 179 ? 6.131 -0.047 4.361 1.00 98.50 179 LEU A CA 1
ATOM 1289 C C . LEU A 1 179 ? 5.638 -0.658 5.666 1.00 98.50 179 LEU A C 1
ATOM 1291 O O . LEU A 1 179 ? 5.175 -1.798 5.697 1.00 98.50 179 LEU A O 1
ATOM 1295 N N . VAL A 1 180 ? 5.706 0.115 6.743 1.00 98.38 180 VAL A N 1
ATOM 1296 C CA . VAL A 1 180 ? 5.177 -0.269 8.049 1.00 98.38 180 VAL A CA 1
ATOM 1297 C C . VAL A 1 180 ? 3.962 0.595 8.355 1.00 98.38 180 VAL A C 1
ATOM 1299 O O . VAL A 1 180 ? 4.062 1.821 8.410 1.00 98.38 180 VAL A O 1
ATOM 1302 N N . LEU A 1 181 ? 2.822 -0.055 8.568 1.00 98.00 181 LEU A N 1
ATOM 1303 C CA . LEU A 1 181 ? 1.525 0.559 8.834 1.00 98.00 181 LEU A CA 1
ATOM 1304 C C . LEU A 1 181 ? 1.091 0.266 10.268 1.00 98.00 181 LEU A C 1
ATOM 1306 O O . LEU A 1 181 ? 1.161 -0.880 10.710 1.00 98.00 181 LEU A O 1
ATOM 1310 N N . THR A 1 182 ? 0.608 1.283 10.979 1.00 97.88 182 THR A N 1
ATOM 1311 C CA . THR A 1 182 ? 0.038 1.140 12.324 1.00 97.88 182 THR A CA 1
ATOM 1312 C C . THR A 1 182 ? -1.453 1.444 12.284 1.00 97.88 182 THR A C 1
ATOM 1314 O O . THR A 1 182 ? -1.861 2.555 11.947 1.00 97.88 182 THR A O 1
ATOM 1317 N N . PHE A 1 183 ? -2.264 0.463 12.666 1.00 97.19 183 PHE A N 1
ATOM 1318 C CA . PHE A 1 183 ? -3.720 0.513 12.667 1.00 97.19 183 PHE A CA 1
ATOM 1319 C C . PHE A 1 183 ? -4.284 0.960 14.021 1.00 97.19 183 PHE A C 1
ATOM 1321 O O . PHE A 1 183 ? -3.730 0.658 15.082 1.00 97.19 183 PHE A O 1
ATOM 1328 N N . ALA A 1 184 ? -5.412 1.669 13.984 1.00 96.75 184 ALA A N 1
ATOM 1329 C CA . ALA A 1 184 ? -6.163 2.098 15.163 1.00 96.75 184 ALA A CA 1
ATOM 1330 C C . ALA A 1 184 ? -6.660 0.909 16.003 1.00 96.75 184 ALA A C 1
ATOM 1332 O O . ALA A 1 184 ? -6.727 0.993 17.230 1.00 96.75 184 ALA A O 1
ATOM 1333 N N . GLU A 1 185 ? -6.956 -0.213 15.347 1.00 96.81 185 GLU A N 1
ATOM 1334 C CA . GLU A 1 185 ? -7.383 -1.469 15.961 1.00 96.81 185 GLU A CA 1
ATOM 1335 C C . GLU A 1 185 ? -6.443 -2.614 15.572 1.00 96.81 185 GLU A C 1
ATOM 1337 O O . GLU A 1 185 ? -5.617 -2.477 14.670 1.00 96.81 185 GLU A O 1
ATOM 1342 N N . ALA A 1 186 ? -6.525 -3.731 16.299 1.00 98.06 186 ALA A N 1
ATOM 1343 C CA . ALA A 1 186 ? -5.692 -4.885 16.001 1.00 98.06 186 ALA A CA 1
ATOM 1344 C C . ALA A 1 186 ? -6.105 -5.508 14.659 1.00 98.06 186 ALA A C 1
ATOM 1346 O O . ALA A 1 186 ? -7.291 -5.738 14.432 1.00 98.06 186 ALA A O 1
ATOM 1347 N N . VAL A 1 187 ? -5.127 -5.804 13.801 1.00 98.19 187 VAL A N 1
ATOM 1348 C CA . VAL A 1 187 ? -5.332 -6.397 12.472 1.00 98.19 187 VAL A CA 1
ATOM 1349 C C . VAL A 1 187 ? -4.360 -7.559 12.307 1.00 98.19 187 VAL A C 1
ATOM 1351 O O . VAL A 1 187 ? -3.146 -7.397 12.471 1.00 98.19 187 VAL A O 1
ATOM 1354 N N . ALA A 1 188 ? -4.874 -8.745 11.994 1.00 98.31 188 ALA A N 1
ATOM 1355 C CA . ALA A 1 188 ? -4.028 -9.901 11.729 1.00 98.31 188 ALA A CA 1
ATOM 1356 C C . ALA A 1 188 ? -3.498 -9.861 10.285 1.00 98.31 188 ALA A C 1
ATOM 1358 O O . ALA A 1 188 ? -4.204 -9.469 9.362 1.00 98.31 188 ALA A O 1
ATOM 1359 N N . ALA A 1 189 ? -2.244 -10.258 10.065 1.00 98.38 189 ALA A N 1
ATOM 1360 C CA . ALA A 1 189 ? -1.620 -10.208 8.742 1.00 98.38 189 ALA A CA 1
ATOM 1361 C C . ALA A 1 189 ? -2.323 -11.103 7.707 1.00 98.38 189 ALA A C 1
ATOM 1363 O O . ALA A 1 189 ? -2.286 -10.790 6.523 1.00 98.38 189 ALA A O 1
ATOM 1364 N N . ASP A 1 190 ? -2.969 -12.190 8.134 1.00 98.38 190 ASP A N 1
ATOM 1365 C CA . ASP A 1 190 ? -3.763 -13.075 7.272 1.00 98.38 190 ASP A CA 1
ATOM 1366 C C . ASP A 1 190 ? -5.148 -12.510 6.912 1.00 98.38 190 ASP A C 1
ATOM 1368 O O . ASP A 1 190 ? -5.809 -13.034 6.016 1.00 98.38 190 ASP A O 1
ATOM 1372 N N . GLU A 1 191 ? -5.559 -11.418 7.557 1.00 98.38 191 GLU A N 1
ATOM 1373 C CA . GLU A 1 191 ? -6.751 -10.629 7.231 1.00 98.38 191 GLU A CA 1
ATOM 1374 C C . GLU A 1 191 ? -6.426 -9.443 6.303 1.00 98.38 191 GLU A C 1
ATOM 1376 O O . GLU A 1 191 ? -7.324 -8.734 5.842 1.00 98.38 191 GLU A O 1
ATOM 1381 N N . VAL A 1 192 ? -5.146 -9.207 6.003 1.00 98.56 192 VAL A N 1
ATOM 1382 C CA . VAL A 1 192 ? -4.725 -8.150 5.081 1.00 98.56 192 VAL A CA 1
ATOM 1383 C C . VAL A 1 192 ? -4.501 -8.733 3.692 1.00 98.56 192 VAL A C 1
ATOM 1385 O O . VAL A 1 192 ? -3.756 -9.693 3.506 1.00 98.56 192 VAL A O 1
ATOM 1388 N N . VAL A 1 193 ? -5.113 -8.106 2.694 1.00 98.38 193 VAL A N 1
ATOM 1389 C CA . VAL A 1 193 ? -4.905 -8.416 1.278 1.00 98.38 193 VAL A CA 1
ATOM 1390 C C . VAL A 1 193 ? -4.173 -7.249 0.633 1.00 98.38 193 VAL A C 1
ATOM 1392 O O . VAL A 1 193 ? -4.561 -6.100 0.828 1.00 98.38 193 VAL A O 1
ATOM 1395 N N . ALA A 1 194 ? -3.129 -7.536 -0.142 1.00 98.25 194 ALA A N 1
ATOM 1396 C CA 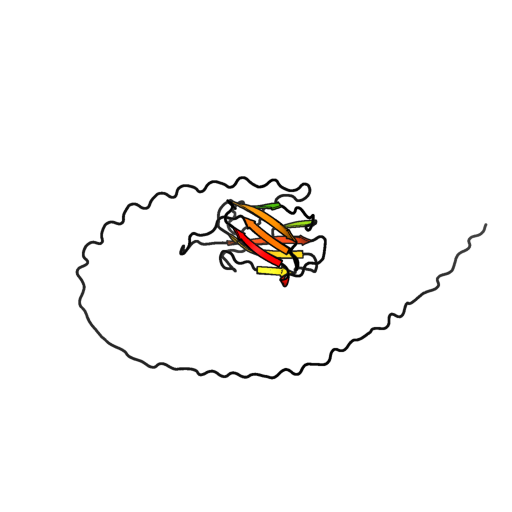. ALA A 1 194 ? -2.461 -6.547 -0.978 1.00 98.25 194 ALA A CA 1
ATOM 1397 C C . ALA A 1 194 ? -2.840 -6.767 -2.444 1.00 98.25 194 ALA A C 1
ATOM 1399 O O . ALA A 1 194 ? -2.734 -7.880 -2.958 1.00 98.25 194 ALA A O 1
ATOM 1400 N N . GLU A 1 195 ? -3.260 -5.699 -3.110 1.00 97.38 195 GLU A N 1
ATOM 1401 C CA . GLU A 1 195 ? -3.503 -5.669 -4.549 1.00 97.38 195 GLU A CA 1
ATOM 1402 C C . GLU A 1 195 ? -2.640 -4.587 -5.179 1.00 97.38 195 GLU A C 1
ATOM 1404 O O . GLU A 1 195 ? -2.463 -3.510 -4.611 1.00 97.38 195 GLU A O 1
ATOM 1409 N N . PHE A 1 196 ? -2.138 -4.859 -6.377 1.00 95.62 196 PHE A N 1
ATOM 1410 C CA . PHE A 1 196 ? -1.349 -3.905 -7.135 1.00 95.62 196 PHE A CA 1
ATOM 1411 C C . PHE A 1 196 ? -2.062 -3.594 -8.443 1.00 95.62 196 PHE A C 1
ATOM 1413 O O . PHE A 1 196 ? -2.425 -4.500 -9.195 1.00 95.62 196 PHE A O 1
ATOM 1420 N N . THR A 1 197 ? -2.243 -2.311 -8.714 1.00 93.88 197 THR A N 1
ATOM 1421 C CA . THR A 1 197 ? -2.827 -1.792 -9.945 1.00 93.88 197 THR A CA 1
ATOM 1422 C C . THR A 1 197 ? -1.833 -0.864 -10.619 1.00 93.88 197 THR A C 1
ATOM 1424 O O . THR A 1 197 ? -0.919 -0.325 -9.989 1.00 93.88 197 THR A O 1
ATOM 1427 N N . THR A 1 198 ? -2.001 -0.673 -11.922 1.00 85.38 198 THR A N 1
ATOM 1428 C CA . THR A 1 198 ? -1.338 0.430 -12.611 1.00 85.38 198 THR A CA 1
ATOM 1429 C C . THR A 1 198 ? -1.910 1.748 -12.102 1.00 85.38 198 THR A C 1
ATOM 1431 O O . THR A 1 198 ? -3.104 1.835 -11.828 1.00 85.38 198 THR A O 1
ATOM 1434 N N . ALA A 1 199 ? -1.067 2.772 -11.966 1.00 64.12 199 ALA A N 1
ATOM 1435 C CA . ALA A 1 199 ? -1.424 4.056 -11.353 1.00 64.12 199 ALA A CA 1
ATOM 1436 C C . ALA A 1 199 ? -2.551 4.848 -12.071 1.00 64.12 199 ALA A C 1
ATOM 1438 O O . ALA A 1 199 ? -2.945 5.906 -11.590 1.00 64.12 199 ALA A O 1
ATOM 1439 N N . ASP A 1 200 ? -3.069 4.335 -13.191 1.00 55.34 200 ASP A N 1
ATOM 1440 C CA . ASP A 1 200 ? -4.156 4.916 -13.986 1.00 55.34 200 ASP A CA 1
ATOM 1441 C C . ASP A 1 200 ? -5.576 4.440 -13.575 1.00 55.34 200 ASP A C 1
ATOM 1443 O O . ASP A 1 200 ? -6.552 4.958 -14.124 1.00 55.34 200 ASP A O 1
ATOM 1447 N N . ASP A 1 201 ? -5.706 3.495 -12.627 1.00 47.69 201 ASP A N 1
ATOM 1448 C CA . ASP A 1 201 ? -6.988 2.905 -12.158 1.00 47.69 201 ASP A CA 1
ATOM 1449 C C . ASP A 1 201 ? -7.435 3.373 -10.753 1.00 47.69 201 ASP A C 1
ATOM 1451 O O . ASP A 1 201 ? -8.652 3.627 -10.555 1.00 47.69 201 ASP A O 1
#

Foldseek 3Di:
DDDDDDDDDDDDDPDPPPPPPDDDDPDDDDPDDDDDDDDDDDDDDDDDDDDPDDPDPDDPDDDDDDDDDAFDADDADPPEDWEFEQAPLPAGETEREAEPPQFFPYKYYDHWFAWDPDDWFDWDWDDPDQFKIKIKHWAASHHHYKYWYWDADPQFIETEIAGDGDDPPDPGITIITMMMTGTPGGGHRVSYHYGYDHSVD

Solvent-accessible surface area (backbone atoms only — not comparable to full-atom values): 13058 Å² total; per-residue (Å²): 138,80,90,82,83,89,79,90,80,86,79,85,75,83,72,83,80,80,76,79,77,76,78,84,77,86,73,75,90,78,85,80,86,77,80,89,79,86,84,79,86,79,92,80,82,86,82,96,73,85,76,80,79,70,82,74,78,82,75,75,83,80,76,77,80,76,83,75,81,80,66,77,81,75,79,64,44,93,89,60,79,67,32,66,39,50,41,63,85,72,42,62,34,35,38,41,51,36,54,90,77,66,51,61,75,46,72,40,50,38,80,24,39,82,45,58,90,48,54,80,75,43,68,51,62,38,59,81,46,61,33,30,39,39,40,37,31,40,39,62,87,49,68,41,74,32,40,35,38,50,40,84,52,102,71,41,38,38,39,39,32,23,36,85,74,82,63,89,92,63,87,76,74,38,27,21,41,26,43,34,40,31,37,70,54,75,52,58,42,90,33,50,45,75,44,66,40,54,58,90,118

Radius of gyration: 28.78 Å; Cα contacts (8 Å, |Δi|>4): 347; chains: 1; bounding box: 46×63×110 Å